Protein AF-A0A8J3VE16-F1 (afdb_monomer_lite)

Foldseek 3Di:
DPDPLVLQVVLCVLPVDGLVVLCPDPQQLSVCSNVLSVQLVVLVVQLVVLVVLLVVLQVVCCPPPNPDDDCVSNVVSVVSNVVSVVSNVVSVVSNVVSSVVCVVVVPDVPFAFFDWDFDDQQDKDWFQFDSDPVCVVVVRHRPGFTWGDHPAATWTDCVPDPDTDGGGCVRRQWDADPVPRTITHGHGPDD

pLDDT: mean 76.5, std 13.59, range [33.34, 94.31]

Organism: NCBI:txid1392758

Structure (mmCIF, N/CA/C/O backbone):
data_AF-A0A8J3VE16-F1
#
_entry.id   AF-A0A8J3VE16-F1
#
loop_
_atom_site.group_PDB
_atom_site.id
_atom_site.type_symbol
_atom_site.label_atom_id
_atom_site.label_alt_id
_atom_site.label_comp_id
_atom_site.label_asym_id
_atom_site.label_entity_id
_atom_site.label_seq_id
_atom_site.pdbx_PDB_ins_code
_atom_site.Cartn_x
_atom_site.Cartn_y
_atom_site.Cartn_z
_atom_site.occupancy
_atom_site.B_iso_or_equiv
_atom_site.auth_seq_id
_atom_site.auth_comp_id
_atom_site.auth_asym_id
_atom_site.auth_atom_id
_atom_site.pdbx_PDB_model_num
ATOM 1 N N . MET A 1 1 ? 23.541 -17.003 -3.165 1.00 33.34 1 MET A N 1
ATOM 2 C CA . MET A 1 1 ? 23.845 -15.579 -2.908 1.00 33.34 1 MET A CA 1
ATOM 3 C C . MET A 1 1 ? 22.583 -14.972 -2.313 1.00 33.34 1 MET A C 1
ATOM 5 O O . MET A 1 1 ? 21.595 -14.883 -3.027 1.00 33.34 1 MET A O 1
ATOM 9 N N . ASN A 1 2 ? 22.544 -14.712 -1.001 1.00 34.81 2 ASN A N 1
ATOM 10 C CA . ASN A 1 2 ? 21.333 -14.204 -0.346 1.00 34.81 2 ASN A CA 1
ATOM 11 C C . ASN A 1 2 ? 21.040 -12.813 -0.903 1.00 34.81 2 ASN A C 1
ATOM 13 O O . ASN A 1 2 ? 21.763 -11.865 -0.595 1.00 34.81 2 ASN A O 1
ATOM 17 N N . ALA A 1 3 ? 20.032 -12.709 -1.769 1.00 49.59 3 ALA A N 1
ATOM 18 C CA . ALA A 1 3 ? 19.537 -11.425 -2.224 1.00 49.59 3 ALA A CA 1
ATOM 19 C C . ALA A 1 3 ? 19.150 -10.635 -0.972 1.00 49.59 3 ALA A C 1
ATOM 21 O O . ALA A 1 3 ? 18.265 -11.043 -0.222 1.00 49.59 3 ALA A O 1
ATOM 22 N N . SER A 1 4 ? 19.885 -9.554 -0.710 1.00 67.50 4 SER A N 1
ATOM 23 C CA . SER A 1 4 ? 19.504 -8.546 0.275 1.00 67.50 4 SER A CA 1
ATOM 24 C C . SER A 1 4 ? 18.016 -8.255 0.087 1.00 67.50 4 SER A C 1
ATOM 26 O O . SER A 1 4 ? 17.588 -8.059 -1.047 1.00 67.50 4 SER A O 1
ATOM 28 N N . ASP A 1 5 ? 17.227 -8.291 1.159 1.00 78.69 5 ASP A N 1
ATOM 29 C CA . ASP A 1 5 ? 15.841 -7.827 1.158 1.00 78.69 5 ASP A CA 1
ATOM 30 C C . ASP A 1 5 ? 15.860 -6.322 1.468 1.00 78.69 5 ASP A C 1
ATOM 32 O O . ASP A 1 5 ? 15.797 -5.935 2.641 1.00 78.69 5 ASP A O 1
ATOM 36 N N . PRO A 1 6 ? 16.009 -5.438 0.458 1.00 83.75 6 PRO A N 1
ATOM 37 C CA . PRO A 1 6 ? 16.171 -4.010 0.698 1.00 83.75 6 PRO A CA 1
ATOM 38 C C . PRO A 1 6 ? 14.929 -3.398 1.349 1.00 83.75 6 PRO A C 1
ATOM 40 O O . PRO A 1 6 ? 15.045 -2.417 2.084 1.00 83.75 6 PRO A O 1
ATOM 43 N N . ILE A 1 7 ? 13.749 -3.973 1.098 1.00 85.38 7 ILE A N 1
ATOM 44 C CA . ILE A 1 7 ? 12.476 -3.476 1.617 1.00 85.38 7 ILE A CA 1
ATOM 45 C C . ILE A 1 7 ? 12.362 -3.811 3.106 1.00 85.38 7 ILE A C 1
ATOM 47 O O . ILE A 1 7 ? 12.147 -2.904 3.913 1.00 85.38 7 ILE A O 1
ATOM 51 N N . GLY A 1 8 ? 12.597 -5.067 3.500 1.00 82.69 8 GLY A N 1
ATOM 52 C CA . GLY A 1 8 ? 12.632 -5.441 4.917 1.00 82.69 8 GLY A CA 1
ATOM 53 C C . GLY A 1 8 ? 13.759 -4.745 5.686 1.00 82.69 8 GLY A C 1
ATOM 54 O O . GLY A 1 8 ? 13.542 -4.274 6.805 1.00 82.69 8 GLY A O 1
ATOM 55 N N . ALA A 1 9 ? 14.941 -4.596 5.076 1.00 84.94 9 ALA A N 1
ATOM 56 C CA . ALA A 1 9 ? 16.068 -3.882 5.678 1.00 84.94 9 ALA A CA 1
ATOM 57 C C . ALA A 1 9 ? 15.746 -2.406 5.944 1.00 84.94 9 ALA A C 1
ATOM 59 O O . ALA A 1 9 ? 16.073 -1.881 7.009 1.00 84.94 9 ALA A O 1
ATOM 60 N N . LEU A 1 10 ? 15.073 -1.737 5.008 1.00 87.19 10 LEU A N 1
ATOM 61 C CA . LEU A 1 10 ? 14.609 -0.372 5.211 1.00 87.19 10 LEU A CA 1
ATOM 62 C C . LEU A 1 10 ? 13.576 -0.281 6.335 1.00 87.19 10 LEU A C 1
ATOM 64 O O . LEU A 1 10 ? 13.715 0.605 7.179 1.00 87.19 10 LEU A O 1
ATOM 68 N N . VAL A 1 11 ? 12.546 -1.135 6.336 1.00 84.56 11 VAL A N 1
ATOM 69 C CA . VAL A 1 11 ? 11.508 -1.091 7.379 1.00 84.56 11 VAL A CA 1
ATOM 70 C C . VAL A 1 11 ? 12.166 -1.247 8.745 1.00 84.56 11 VAL A C 1
ATOM 72 O O . VAL A 1 11 ? 12.018 -0.369 9.591 1.00 84.56 11 VAL A O 1
ATOM 75 N N . ARG A 1 12 ? 13.041 -2.247 8.902 1.00 82.00 12 ARG A N 1
ATOM 76 C CA . ARG A 1 12 ? 13.815 -2.446 10.132 1.00 82.00 12 ARG A CA 1
ATOM 77 C C . ARG A 1 12 ? 14.699 -1.251 10.482 1.00 82.00 12 ARG A C 1
ATOM 79 O O . ARG A 1 12 ? 14.785 -0.886 11.649 1.00 82.00 12 ARG A O 1
ATOM 86 N N . LYS A 1 13 ? 15.340 -0.611 9.499 1.00 85.19 13 LYS A N 1
ATOM 87 C CA . LYS A 1 13 ? 16.145 0.603 9.720 1.00 85.19 13 LYS A CA 1
ATOM 88 C C . LYS A 1 13 ? 15.298 1.775 10.231 1.00 85.19 13 LYS A C 1
ATOM 90 O O . LYS A 1 13 ? 15.806 2.595 10.987 1.00 85.19 13 LYS A O 1
ATOM 95 N N . ARG A 1 14 ? 14.038 1.882 9.802 1.00 83.81 14 ARG A N 1
ATOM 96 C CA . ARG A 1 14 ? 13.139 2.998 10.136 1.00 83.81 14 ARG A CA 1
ATOM 97 C C . ARG A 1 14 ? 12.349 2.775 11.422 1.00 83.81 14 ARG A C 1
ATOM 99 O O . ARG A 1 14 ? 12.112 3.740 12.137 1.00 83.81 14 ARG A O 1
ATOM 106 N N . THR A 1 15 ? 11.957 1.539 11.713 1.00 80.88 15 THR A N 1
ATOM 107 C CA . THR A 1 15 ? 11.077 1.214 12.847 1.00 80.88 15 THR A CA 1
ATOM 108 C C . THR A 1 15 ? 11.786 0.456 13.968 1.00 80.88 15 THR A C 1
ATOM 110 O O . THR A 1 15 ? 11.235 0.328 15.058 1.00 80.88 15 THR A O 1
ATOM 113 N N . GLY A 1 16 ? 12.986 -0.078 13.715 1.00 81.44 16 GLY A N 1
ATOM 114 C CA . GLY A 1 16 ? 13.697 -0.977 14.629 1.00 81.44 16 GLY A CA 1
ATOM 115 C C . GLY A 1 16 ? 13.104 -2.388 14.712 1.00 81.44 16 GLY A C 1
ATOM 116 O O . GLY A 1 16 ? 13.621 -3.210 15.465 1.00 81.44 16 GLY A O 1
ATOM 117 N N . ARG A 1 17 ? 12.041 -2.686 13.952 1.00 77.88 17 ARG A N 1
ATOM 118 C CA . ARG A 1 17 ? 11.260 -3.929 14.038 1.00 77.88 17 ARG A CA 1
ATOM 119 C C . ARG A 1 17 ? 11.245 -4.682 12.708 1.00 77.88 17 ARG A C 1
ATOM 121 O O . ARG A 1 17 ? 11.432 -4.096 11.644 1.00 77.88 17 ARG A O 1
ATOM 128 N N . THR A 1 18 ? 11.046 -5.995 12.760 1.00 77.75 18 THR A N 1
ATOM 129 C CA . THR A 1 18 ? 10.857 -6.820 11.556 1.00 77.75 18 THR A CA 1
ATOM 130 C C . THR A 1 18 ? 9.432 -6.688 11.013 1.00 77.75 18 THR A C 1
ATOM 132 O O . THR A 1 18 ? 8.526 -6.231 11.709 1.00 77.75 18 THR A O 1
ATOM 135 N N . LEU A 1 19 ? 9.212 -7.110 9.765 1.00 73.94 19 LEU A N 1
ATOM 136 C CA . LEU A 1 19 ? 7.864 -7.143 9.188 1.00 73.94 19 LEU A CA 1
ATOM 137 C C . LEU A 1 19 ? 6.955 -8.139 9.916 1.00 73.94 19 LEU A C 1
ATOM 139 O O . LEU A 1 19 ? 5.803 -7.812 10.162 1.00 73.94 19 LEU A O 1
ATOM 143 N N . ASP A 1 20 ? 7.472 -9.282 10.368 1.00 71.69 20 ASP A N 1
ATOM 144 C CA . ASP A 1 20 ? 6.686 -10.233 11.171 1.00 71.69 20 ASP A CA 1
ATOM 145 C C . ASP A 1 20 ? 6.226 -9.613 12.496 1.00 71.69 20 ASP A C 1
ATOM 147 O O . ASP A 1 20 ? 5.095 -9.808 12.931 1.00 71.69 20 ASP A O 1
ATOM 151 N N . GLN A 1 21 ? 7.078 -8.791 13.118 1.00 68.12 21 GLN A N 1
ATOM 152 C CA . GLN A 1 21 ? 6.692 -8.035 14.307 1.00 68.12 21 GLN A CA 1
ATOM 153 C C . GLN A 1 21 ? 5.619 -6.985 14.000 1.00 68.12 21 GLN A C 1
ATOM 155 O O . GLN A 1 21 ? 4.824 -6.683 14.885 1.00 68.12 21 GLN A O 1
ATOM 160 N N . HIS A 1 22 ? 5.597 -6.424 12.789 1.00 71.06 22 HIS A N 1
ATOM 161 C CA . HIS A 1 22 ? 4.565 -5.488 12.341 1.00 71.06 22 HIS A CA 1
ATOM 162 C C . HIS A 1 22 ? 3.257 -6.177 11.932 1.00 71.06 22 HIS A C 1
ATOM 164 O O . HIS A 1 22 ? 2.191 -5.607 12.133 1.00 71.06 22 HIS A O 1
ATOM 170 N N . ALA A 1 23 ? 3.299 -7.422 11.453 1.00 67.19 23 ALA A N 1
ATOM 171 C CA . ALA A 1 23 ? 2.098 -8.207 11.146 1.00 67.19 23 ALA A CA 1
ATOM 172 C C . ALA A 1 23 ? 1.214 -8.451 12.380 1.00 67.19 23 ALA A C 1
ATOM 174 O O . ALA A 1 23 ? 0.011 -8.668 12.261 1.00 67.19 23 ALA A O 1
ATOM 175 N N . LEU A 1 24 ? 1.819 -8.399 13.567 1.00 66.38 24 LEU A N 1
ATOM 176 C CA . LEU A 1 24 ? 1.146 -8.537 14.856 1.00 66.38 24 LEU A CA 1
ATOM 177 C C . LEU A 1 24 ? 0.762 -7.184 15.479 1.00 66.38 24 LEU A C 1
ATOM 179 O O . LEU A 1 24 ? 0.204 -7.155 16.581 1.00 66.38 24 LEU A O 1
ATOM 183 N N . ASP A 1 25 ? 1.085 -6.061 14.827 1.00 65.38 25 ASP A N 1
ATOM 184 C CA . ASP A 1 25 ? 0.740 -4.745 15.350 1.00 65.38 25 ASP A CA 1
ATOM 185 C C . ASP A 1 25 ? -0.761 -4.481 15.260 1.00 65.38 25 ASP A C 1
ATOM 187 O O . ASP A 1 25 ? -1.456 -4.857 14.323 1.00 65.38 25 ASP A O 1
ATOM 191 N N . ARG A 1 26 ? -1.255 -3.756 16.262 1.00 62.19 26 ARG A N 1
ATOM 192 C CA . ARG A 1 26 ? -2.671 -3.373 16.370 1.00 62.19 26 ARG A CA 1
ATOM 193 C C . ARG A 1 26 ? -2.982 -2.084 15.624 1.00 62.19 26 ARG A C 1
ATOM 195 O O . ARG A 1 26 ? -4.139 -1.798 15.340 1.00 62.19 26 ARG A O 1
ATOM 202 N N . HIS A 1 27 ? -1.946 -1.305 15.323 1.00 67.50 27 HIS A N 1
ATOM 203 C CA . HIS A 1 27 ? -2.079 -0.069 14.578 1.00 67.50 27 HIS A CA 1
ATOM 204 C C . HIS A 1 27 ? -2.247 -0.385 13.085 1.00 67.50 27 HIS A C 1
ATOM 206 O O . HIS A 1 27 ? -1.340 -1.004 12.522 1.00 67.50 27 HIS A O 1
ATOM 212 N N . PRO A 1 28 ? -3.318 0.082 12.414 1.00 65.50 28 PRO A N 1
ATOM 213 C CA . PRO A 1 28 ? -3.587 -0.250 11.013 1.00 65.50 28 PRO A CA 1
ATOM 214 C C . PRO A 1 28 ? -2.404 0.033 10.082 1.00 65.50 28 PRO A C 1
ATOM 216 O O . PRO A 1 28 ? -2.049 -0.806 9.265 1.00 65.50 28 PRO A O 1
ATOM 219 N N . ALA A 1 29 ? -1.714 1.167 10.262 1.00 69.19 29 ALA A N 1
ATOM 220 C CA . ALA A 1 29 ? -0.546 1.491 9.439 1.00 69.19 29 ALA A CA 1
ATOM 221 C C . ALA A 1 29 ? 0.621 0.499 9.608 1.00 69.19 29 ALA A C 1
ATOM 223 O O . ALA A 1 29 ? 1.359 0.248 8.662 1.00 69.19 29 ALA A O 1
ATOM 224 N N . ALA A 1 30 ? 0.798 -0.070 10.805 1.00 73.62 30 ALA A N 1
ATOM 225 C CA . ALA A 1 30 ? 1.841 -1.061 11.048 1.00 73.62 30 ALA A CA 1
ATOM 226 C C . ALA A 1 30 ? 1.413 -2.442 10.554 1.00 73.62 30 ALA A C 1
ATOM 228 O O . ALA A 1 30 ? 2.205 -3.115 9.904 1.00 73.62 30 ALA A O 1
ATOM 229 N N . ALA A 1 31 ? 0.156 -2.822 10.789 1.00 70.44 31 ALA A N 1
ATOM 230 C CA . ALA A 1 31 ? -0.411 -4.077 10.306 1.00 70.44 31 ALA A CA 1
ATOM 231 C C . ALA A 1 31 ? -0.414 -4.175 8.768 1.00 70.44 31 ALA A C 1
ATOM 233 O O . ALA A 1 31 ? -0.297 -5.268 8.221 1.00 70.44 31 ALA A O 1
ATOM 234 N N . GLU A 1 32 ? -0.494 -3.040 8.064 1.00 77.06 32 GLU A N 1
ATOM 235 C CA . GLU A 1 32 ? -0.427 -2.975 6.598 1.00 77.06 32 GLU A CA 1
ATOM 236 C C . GLU A 1 32 ? 1.004 -3.057 6.034 1.00 77.06 32 GLU A C 1
ATOM 238 O O . GLU A 1 32 ? 1.182 -3.436 4.872 1.00 77.06 32 GLU A O 1
ATOM 243 N N . LEU A 1 33 ? 2.045 -2.755 6.827 1.00 82.88 33 LEU A N 1
ATOM 244 C CA . LEU A 1 33 ? 3.435 -2.756 6.347 1.00 82.88 33 LEU A CA 1
ATOM 245 C C . LEU A 1 33 ? 3.866 -4.081 5.696 1.00 82.88 33 LEU A C 1
ATOM 247 O O . LEU A 1 33 ? 4.477 -4.013 4.631 1.00 82.88 33 LEU A O 1
ATOM 251 N N . PRO A 1 34 ? 3.584 -5.274 6.262 1.00 81.38 34 PRO A N 1
ATOM 252 C CA . PRO A 1 34 ? 3.956 -6.550 5.648 1.00 81.38 34 PRO A CA 1
ATOM 253 C C . PRO A 1 34 ? 3.345 -6.743 4.267 1.00 81.38 34 PRO A C 1
ATOM 255 O O . PRO A 1 34 ? 4.048 -7.133 3.336 1.00 81.38 34 PRO A O 1
ATOM 258 N N . ARG A 1 35 ? 2.059 -6.413 4.113 1.00 82.69 35 ARG A N 1
ATOM 259 C CA . ARG A 1 35 ? 1.350 -6.564 2.841 1.00 82.69 35 ARG A CA 1
ATOM 260 C C . ARG A 1 35 ? 1.928 -5.639 1.773 1.00 82.69 35 ARG A C 1
ATOM 262 O O . ARG A 1 35 ? 2.206 -6.086 0.663 1.00 82.69 35 ARG A O 1
ATOM 269 N N . ILE A 1 36 ? 2.145 -4.366 2.108 1.00 85.81 36 ILE A N 1
ATOM 270 C CA . ILE A 1 36 ? 2.718 -3.399 1.161 1.00 85.81 36 ILE A CA 1
ATOM 271 C C . ILE A 1 36 ? 4.188 -3.718 0.863 1.00 85.81 36 ILE A C 1
ATOM 273 O O . ILE A 1 36 ? 4.624 -3.593 -0.281 1.00 85.81 36 ILE A O 1
ATOM 277 N N . ALA A 1 37 ? 4.951 -4.181 1.854 1.00 85.94 37 ALA A N 1
ATOM 278 C CA . ALA A 1 37 ? 6.323 -4.627 1.646 1.00 85.94 37 ALA A CA 1
ATOM 279 C C . ALA A 1 37 ? 6.388 -5.808 0.669 1.00 85.94 37 ALA A C 1
ATOM 281 O O . ALA A 1 37 ? 7.232 -5.808 -0.226 1.00 85.94 37 ALA A O 1
ATOM 282 N N . GLU A 1 38 ? 5.485 -6.781 0.799 1.00 84.75 38 GLU A N 1
ATOM 283 C CA . GLU A 1 38 ? 5.426 -7.930 -0.106 1.00 84.75 38 GLU A CA 1
ATOM 284 C C . GLU A 1 38 ? 4.992 -7.541 -1.523 1.00 84.75 38 GLU A C 1
ATOM 286 O O . GLU A 1 38 ? 5.579 -8.006 -2.503 1.00 84.75 38 GLU A O 1
ATOM 291 N N . LEU A 1 39 ? 4.036 -6.616 -1.644 1.00 84.94 39 LEU A N 1
ATOM 292 C CA . LEU A 1 39 ? 3.658 -6.036 -2.931 1.00 84.94 39 LEU A CA 1
ATOM 293 C C . LEU A 1 39 ? 4.867 -5.374 -3.612 1.00 84.94 39 LEU A C 1
ATOM 295 O O . LEU A 1 39 ? 5.181 -5.687 -4.759 1.00 84.94 39 LEU A O 1
ATOM 299 N N . ALA A 1 40 ? 5.601 -4.527 -2.887 1.00 88.62 40 ALA A N 1
ATOM 300 C CA . ALA A 1 40 ? 6.794 -3.864 -3.409 1.00 88.62 40 ALA A CA 1
ATOM 301 C C . ALA A 1 40 ? 7.903 -4.863 -3.796 1.00 88.62 40 ALA A C 1
ATOM 303 O O . ALA A 1 40 ? 8.606 -4.646 -4.785 1.00 88.62 40 ALA A O 1
ATOM 304 N N . ARG A 1 41 ? 8.065 -5.973 -3.057 1.00 88.88 41 ARG A N 1
ATOM 305 C CA . ARG A 1 41 ? 9.012 -7.048 -3.411 1.00 88.88 41 ARG A CA 1
ATOM 306 C C . ARG A 1 41 ? 8.615 -7.754 -4.696 1.00 88.88 41 ARG A C 1
ATOM 308 O O . ARG A 1 41 ? 9.482 -8.006 -5.531 1.00 88.88 41 ARG A O 1
ATOM 315 N N . THR A 1 42 ? 7.332 -8.072 -4.831 1.00 89.12 42 THR A N 1
ATOM 316 C CA . THR A 1 42 ? 6.783 -8.739 -6.012 1.00 89.12 42 THR A CA 1
ATOM 317 C C . THR A 1 42 ? 6.999 -7.866 -7.241 1.00 89.12 42 THR A C 1
ATOM 319 O O . THR A 1 42 ? 7.669 -8.295 -8.173 1.00 89.12 42 THR A O 1
ATOM 322 N N . ILE A 1 43 ? 6.583 -6.598 -7.192 1.00 90.81 43 ILE A N 1
ATOM 323 C CA . ILE A 1 43 ? 6.750 -5.670 -8.319 1.00 90.81 43 ILE A CA 1
ATOM 324 C C . ILE A 1 43 ? 8.232 -5.448 -8.644 1.00 90.81 43 ILE A C 1
ATOM 326 O O . ILE A 1 43 ? 8.617 -5.446 -9.808 1.00 90.81 43 ILE A O 1
ATOM 330 N N . ARG A 1 44 ? 9.100 -5.314 -7.629 1.00 91.69 44 ARG A N 1
ATOM 331 C CA . ARG A 1 44 ? 10.550 -5.203 -7.853 1.00 91.69 44 ARG A CA 1
ATOM 332 C C . ARG A 1 44 ? 11.104 -6.423 -8.588 1.00 91.69 44 ARG A C 1
ATOM 334 O O . ARG A 1 44 ? 11.999 -6.267 -9.413 1.00 91.69 44 ARG A O 1
ATOM 341 N N . ARG A 1 45 ? 10.629 -7.627 -8.261 1.00 92.00 45 ARG A N 1
ATOM 342 C CA . ARG A 1 45 ? 11.049 -8.859 -8.938 1.00 92.00 45 ARG A CA 1
ATOM 343 C C . ARG A 1 45 ? 10.629 -8.833 -10.403 1.00 92.00 45 ARG A C 1
ATOM 345 O O . ARG A 1 45 ? 11.490 -9.042 -11.247 1.00 92.00 45 ARG A O 1
ATOM 352 N N . GLU A 1 46 ? 9.369 -8.511 -10.680 1.00 92.50 46 GLU A N 1
ATOM 353 C CA . GLU A 1 46 ? 8.850 -8.397 -12.050 1.00 92.50 46 GLU A CA 1
ATOM 354 C C . GLU A 1 46 ? 9.598 -7.327 -12.858 1.00 92.50 46 GLU A C 1
ATOM 356 O O . GLU A 1 46 ? 10.022 -7.580 -13.981 1.00 92.50 46 GLU A O 1
ATOM 361 N N . LEU A 1 47 ? 9.893 -6.171 -12.253 1.00 93.44 47 LEU A N 1
ATOM 362 C CA . LEU A 1 47 ? 10.712 -5.131 -12.878 1.00 93.44 47 LEU A CA 1
ATOM 363 C C . LEU A 1 47 ? 12.114 -5.641 -13.239 1.00 93.44 47 LEU A C 1
ATOM 365 O O . LEU A 1 47 ? 12.597 -5.396 -14.340 1.00 93.44 47 LEU A O 1
ATOM 369 N N . MET A 1 48 ? 12.779 -6.354 -12.324 1.00 93.81 48 MET A N 1
ATOM 370 C CA . MET A 1 48 ? 14.110 -6.907 -12.592 1.00 93.81 48 MET A CA 1
ATOM 371 C C . MET A 1 48 ? 14.082 -7.991 -13.675 1.00 93.81 48 MET A C 1
ATOM 373 O O . MET A 1 48 ? 15.044 -8.093 -14.432 1.00 93.81 48 MET A O 1
ATOM 377 N N . LEU A 1 49 ? 13.004 -8.779 -13.759 1.00 93.06 49 LEU A N 1
ATOM 378 C CA . LEU A 1 49 ? 12.803 -9.744 -14.841 1.00 93.06 49 LEU A CA 1
ATOM 379 C C . LEU A 1 49 ? 12.617 -9.028 -16.182 1.00 93.06 49 LEU A C 1
ATOM 381 O O . LEU A 1 49 ? 13.354 -9.330 -17.113 1.00 93.06 49 LEU A O 1
ATOM 385 N N . ALA A 1 50 ? 11.753 -8.012 -16.249 1.00 92.25 50 ALA A N 1
ATOM 386 C CA . ALA A 1 50 ? 11.541 -7.223 -17.463 1.00 92.25 50 ALA A CA 1
ATOM 387 C C . ALA A 1 50 ? 12.827 -6.515 -17.937 1.00 92.25 50 ALA A C 1
ATOM 389 O O . ALA A 1 50 ? 13.152 -6.540 -19.121 1.00 92.25 50 ALA A O 1
ATOM 390 N N . ILE A 1 51 ? 13.615 -5.946 -17.014 1.00 93.75 51 ILE A N 1
ATOM 391 C CA . ILE A 1 51 ? 14.933 -5.363 -17.329 1.00 93.75 51 ILE A CA 1
ATOM 392 C C . ILE A 1 51 ? 15.897 -6.434 -17.854 1.00 93.75 51 ILE A C 1
ATOM 394 O O . ILE A 1 51 ? 16.659 -6.180 -18.784 1.00 93.75 51 ILE A O 1
ATOM 398 N N . ASN A 1 52 ? 15.890 -7.628 -17.261 1.00 93.12 52 ASN A N 1
ATOM 399 C CA . ASN A 1 52 ? 16.753 -8.719 -17.694 1.00 93.12 52 ASN A CA 1
ATOM 400 C C . ASN A 1 52 ? 16.347 -9.262 -19.075 1.00 93.12 52 ASN A C 1
ATOM 402 O O . ASN A 1 52 ? 17.219 -9.569 -19.883 1.00 93.12 52 ASN A O 1
ATOM 406 N N . ASP A 1 53 ? 15.052 -9.340 -19.368 1.00 90.38 53 ASP A N 1
ATOM 407 C CA . ASP A 1 53 ? 14.554 -9.724 -20.689 1.00 90.38 53 ASP A CA 1
ATOM 408 C C . ASP A 1 53 ? 14.886 -8.656 -21.735 1.00 90.38 53 ASP A C 1
ATOM 410 O O . ASP A 1 53 ? 15.333 -8.991 -22.830 1.00 90.38 53 ASP A O 1
ATOM 414 N N . MET A 1 54 ? 14.810 -7.373 -21.368 1.00 89.38 54 MET A N 1
ATOM 415 C CA . MET A 1 54 ? 15.292 -6.278 -22.210 1.00 89.38 54 MET A CA 1
ATOM 416 C C . MET A 1 54 ? 16.789 -6.423 -22.506 1.00 89.38 54 MET A C 1
ATOM 418 O O . MET A 1 54 ? 17.202 -6.358 -23.660 1.00 89.38 54 MET A O 1
ATOM 422 N N . ALA A 1 55 ? 17.607 -6.664 -21.478 1.00 88.94 55 ALA A N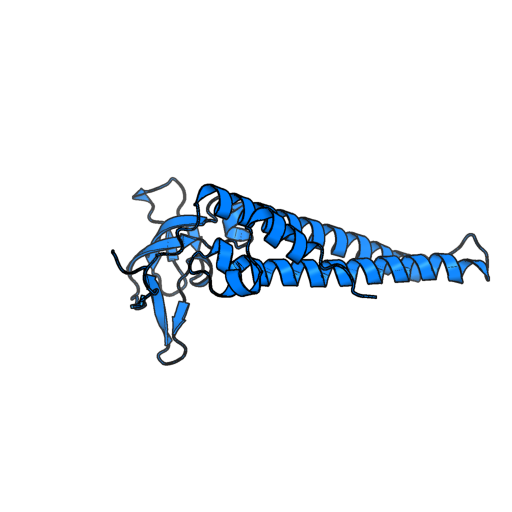 1
ATOM 423 C CA . ALA A 1 55 ? 19.047 -6.855 -21.637 1.00 88.94 55 ALA A CA 1
ATOM 424 C C . ALA A 1 55 ? 19.382 -8.059 -22.532 1.00 88.94 55 ALA A C 1
ATOM 426 O O . ALA A 1 55 ? 20.307 -7.973 -23.337 1.00 88.94 55 ALA A O 1
ATOM 427 N N . ARG A 1 56 ? 18.615 -9.154 -22.432 1.00 87.50 56 ARG A N 1
ATOM 428 C CA . ARG A 1 56 ? 18.738 -10.308 -23.336 1.00 87.50 56 ARG A CA 1
ATOM 429 C C . ARG A 1 56 ? 18.389 -9.947 -24.771 1.00 87.50 56 ARG A C 1
ATOM 431 O O . ARG A 1 56 ? 19.178 -10.256 -25.648 1.00 87.50 56 ARG A O 1
ATOM 438 N N . LEU A 1 57 ? 17.287 -9.235 -25.015 1.00 86.25 57 LEU A N 1
ATOM 439 C CA . LEU A 1 57 ? 16.934 -8.786 -26.368 1.00 86.25 57 LEU A CA 1
ATOM 440 C C . LEU A 1 57 ? 18.045 -7.937 -27.003 1.00 86.25 57 LEU A C 1
ATOM 442 O O . LEU A 1 57 ? 18.347 -8.108 -28.182 1.00 86.25 57 LEU A O 1
ATOM 446 N N . PHE A 1 58 ? 18.686 -7.064 -26.221 1.00 82.62 58 PHE A N 1
ATOM 447 C CA . PHE A 1 58 ? 19.832 -6.277 -26.686 1.00 82.62 58 PHE A CA 1
ATOM 448 C C . PHE A 1 58 ? 21.102 -7.104 -26.914 1.00 82.62 58 PHE A C 1
ATOM 450 O O . PHE A 1 58 ? 21.896 -6.750 -27.782 1.00 82.62 58 PHE A O 1
ATOM 457 N N . ALA A 1 59 ? 21.307 -8.184 -26.159 1.00 81.75 59 ALA A N 1
ATOM 458 C CA . ALA A 1 59 ? 22.444 -9.082 -26.342 1.00 81.75 59 ALA A CA 1
ATOM 459 C C . ALA A 1 59 ? 22.249 -10.027 -27.543 1.00 81.75 59 ALA A C 1
ATOM 461 O O . ALA A 1 59 ? 23.155 -10.173 -28.359 1.00 81.75 59 ALA A O 1
ATOM 462 N N . ASP A 1 60 ? 21.060 -10.619 -27.675 1.00 74.44 60 ASP A N 1
ATOM 463 C CA . ASP A 1 60 ? 20.722 -11.621 -28.692 1.00 74.44 60 ASP A CA 1
ATOM 464 C C . ASP A 1 60 ? 20.449 -10.983 -30.068 1.00 74.44 60 ASP A C 1
ATOM 466 O O . ASP A 1 60 ? 20.720 -11.586 -31.106 1.00 74.44 60 ASP A O 1
ATOM 470 N N . GLY A 1 61 ? 19.977 -9.730 -30.103 1.00 60.41 61 GLY A N 1
ATOM 471 C CA . GLY A 1 61 ? 19.829 -8.943 -31.334 1.00 60.41 61 GLY A CA 1
ATOM 472 C C . GLY A 1 61 ? 21.156 -8.560 -32.009 1.00 60.41 61 GLY A C 1
ATOM 473 O O . GLY A 1 61 ? 21.139 -7.945 -33.071 1.00 60.41 61 GLY A O 1
ATOM 474 N N . GLY A 1 62 ? 22.303 -8.906 -31.413 1.00 52.38 62 GLY A N 1
ATOM 475 C CA . GLY A 1 62 ? 23.634 -8.619 -31.953 1.00 52.38 62 GLY A CA 1
ATOM 476 C C . GLY A 1 62 ? 24.082 -9.526 -33.107 1.00 52.38 62 GLY A C 1
ATOM 477 O O . GLY A 1 62 ? 24.930 -9.104 -33.891 1.00 52.38 62 GLY A O 1
ATOM 478 N N . ASP A 1 63 ? 23.511 -10.729 -33.250 1.00 56.47 63 ASP A N 1
ATOM 479 C CA . ASP A 1 63 ? 23.971 -11.724 -34.241 1.00 56.47 63 ASP A CA 1
ATOM 480 C C . ASP A 1 63 ? 23.252 -11.637 -35.604 1.00 56.47 63 ASP A C 1
ATOM 482 O O . ASP A 1 63 ? 23.750 -12.153 -36.607 1.00 56.47 63 ASP A O 1
ATOM 486 N N . ALA A 1 64 ? 22.108 -10.949 -35.683 1.00 54.38 64 ALA A N 1
ATOM 487 C CA . ALA A 1 64 ? 21.355 -10.735 -36.919 1.00 54.38 64 ALA A CA 1
ATOM 488 C C . ALA A 1 64 ? 20.981 -9.252 -37.051 1.00 54.38 64 ALA A C 1
ATOM 490 O O . ALA A 1 64 ? 19.940 -8.823 -36.575 1.00 54.38 64 ALA A O 1
ATOM 491 N N . ASP A 1 65 ? 21.859 -8.489 -37.704 1.00 59.47 65 ASP A N 1
ATOM 492 C CA . ASP A 1 65 ? 21.781 -7.032 -37.875 1.00 59.47 65 ASP A CA 1
ATOM 493 C C . ASP A 1 65 ? 21.722 -6.256 -36.532 1.00 59.47 65 ASP A C 1
ATOM 495 O O . ASP A 1 65 ? 20.638 -5.998 -36.000 1.00 59.47 65 ASP A O 1
ATOM 499 N N . PRO A 1 66 ? 22.879 -5.822 -35.984 1.00 54.62 66 PRO A N 1
ATOM 500 C CA . PRO A 1 66 ? 23.004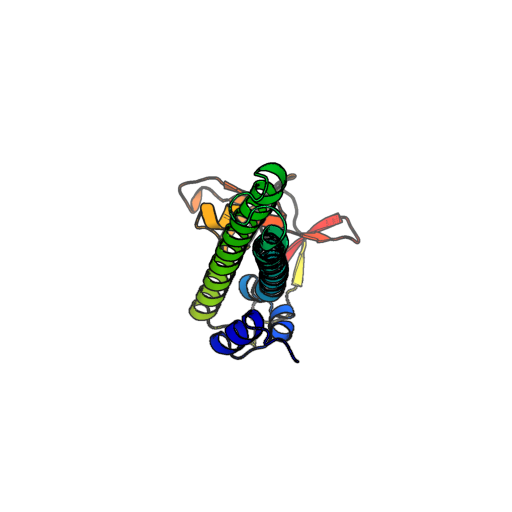 -5.185 -34.661 1.00 54.62 66 PRO A CA 1
ATOM 501 C C . PRO A 1 66 ? 22.257 -3.843 -34.512 1.00 54.62 66 PRO A C 1
ATOM 503 O O . PRO A 1 66 ? 22.376 -3.163 -33.491 1.00 54.62 66 PRO A O 1
ATOM 506 N N . HIS A 1 67 ? 21.494 -3.436 -35.526 1.00 58.19 67 HIS A N 1
ATOM 507 C CA . HIS A 1 67 ? 20.720 -2.204 -35.568 1.00 58.19 67 HIS A CA 1
ATOM 508 C C . HIS A 1 67 ? 19.202 -2.410 -35.568 1.00 58.19 67 HIS A C 1
ATOM 510 O O . HIS A 1 67 ? 18.480 -1.411 -35.629 1.00 58.19 67 HIS A O 1
ATOM 516 N N . ARG A 1 68 ? 18.682 -3.648 -35.495 1.00 68.31 68 ARG A N 1
ATOM 517 C CA . ARG A 1 68 ? 17.230 -3.841 -35.623 1.00 68.31 68 ARG A CA 1
ATOM 518 C C . ARG A 1 68 ? 16.645 -4.969 -34.775 1.00 68.31 68 ARG A C 1
ATOM 520 O O . ARG A 1 68 ? 16.240 -6.009 -35.284 1.00 68.31 68 ARG A O 1
ATOM 527 N N . ILE A 1 69 ? 16.466 -4.699 -33.483 1.00 73.25 69 ILE A N 1
ATOM 528 C CA . ILE A 1 69 ? 15.490 -5.442 -32.673 1.00 73.25 69 ILE A CA 1
ATOM 529 C C . ILE A 1 69 ? 14.091 -5.103 -33.218 1.00 73.25 69 ILE A C 1
ATOM 531 O O . ILE A 1 69 ? 13.762 -3.918 -33.310 1.00 73.25 69 ILE A O 1
ATOM 535 N N . PRO A 1 70 ? 13.262 -6.089 -33.606 1.00 81.00 70 PRO A N 1
ATOM 536 C CA . PRO A 1 70 ? 11.899 -5.827 -34.055 1.00 81.00 70 PRO A CA 1
ATOM 537 C C . PRO A 1 70 ? 11.084 -5.105 -32.974 1.00 81.00 70 PRO A C 1
ATOM 539 O O . PRO A 1 70 ? 11.046 -5.560 -31.831 1.00 81.00 70 PRO A O 1
ATOM 542 N N . GLU A 1 71 ? 10.375 -4.036 -33.344 1.00 80.50 71 GLU A N 1
ATOM 543 C CA . GLU A 1 71 ? 9.476 -3.285 -32.444 1.00 80.50 71 GLU A CA 1
ATOM 544 C C . GLU A 1 71 ? 8.469 -4.216 -31.750 1.00 80.50 71 GLU A C 1
ATOM 546 O O . GLU A 1 71 ? 8.259 -4.133 -30.547 1.00 80.50 71 GLU A O 1
ATOM 551 N N . THR A 1 72 ? 7.970 -5.233 -32.461 1.00 83.69 72 THR A N 1
ATOM 552 C CA . THR A 1 72 ? 7.055 -6.251 -31.915 1.00 83.69 72 THR A CA 1
ATOM 553 C C . THR A 1 72 ? 7.623 -7.061 -30.745 1.00 83.69 72 THR A C 1
ATOM 555 O O . THR A 1 72 ? 6.856 -7.665 -30.001 1.00 83.69 72 THR A O 1
ATOM 558 N N . LEU A 1 73 ? 8.951 -7.139 -30.613 1.00 84.38 73 LEU A N 1
ATOM 559 C CA . LEU A 1 73 ? 9.632 -7.796 -29.492 1.00 84.38 73 LEU A CA 1
ATOM 560 C C . LEU A 1 73 ? 10.069 -6.789 -28.425 1.00 84.38 73 LEU A C 1
ATOM 562 O O . LEU A 1 73 ? 10.082 -7.125 -27.243 1.00 84.38 73 LEU A O 1
ATOM 566 N N . LEU A 1 74 ? 10.422 -5.569 -28.834 1.00 85.50 74 LEU A N 1
ATOM 567 C CA . LEU A 1 74 ? 10.941 -4.536 -27.946 1.00 85.50 74 LEU A CA 1
ATOM 568 C C . LEU A 1 74 ? 9.831 -3.817 -27.164 1.00 85.50 74 LEU A C 1
ATOM 570 O O . LEU A 1 74 ? 9.961 -3.650 -25.950 1.00 85.50 74 LEU A O 1
ATOM 574 N N . ASP A 1 75 ? 8.734 -3.445 -27.827 1.00 88.94 75 ASP A N 1
ATOM 575 C CA . ASP A 1 75 ? 7.647 -2.655 -27.236 1.00 88.94 75 ASP A CA 1
ATOM 576 C C . ASP A 1 75 ? 7.015 -3.333 -26.008 1.00 88.94 75 ASP A C 1
ATOM 578 O O . ASP A 1 75 ? 6.931 -2.684 -24.965 1.00 88.94 75 ASP A O 1
ATOM 582 N N . PRO A 1 76 ? 6.672 -4.642 -26.022 1.00 90.88 76 PRO A N 1
ATOM 583 C CA . PRO A 1 76 ? 6.073 -5.288 -24.850 1.00 90.88 76 PRO A CA 1
ATOM 584 C C . PRO A 1 76 ? 6.992 -5.287 -23.622 1.00 90.88 76 PRO A C 1
ATOM 586 O O . PRO A 1 76 ? 6.530 -5.237 -22.476 1.00 90.88 76 PRO A O 1
ATOM 589 N N . VAL A 1 77 ? 8.307 -5.352 -23.848 1.00 91.62 77 VAL A N 1
ATOM 590 C CA . VAL A 1 77 ? 9.299 -5.337 -22.772 1.00 91.62 77 VAL A CA 1
ATOM 591 C C . VAL A 1 77 ? 9.487 -3.920 -22.235 1.00 91.62 77 VAL A C 1
ATOM 593 O O . VAL A 1 77 ? 9.540 -3.742 -21.017 1.00 91.62 77 VAL A O 1
ATOM 596 N N . ILE A 1 78 ? 9.517 -2.906 -23.108 1.00 91.25 78 ILE A N 1
ATOM 597 C CA . ILE A 1 78 ? 9.499 -1.495 -22.695 1.00 91.25 78 ILE A CA 1
ATOM 598 C C . ILE A 1 78 ? 8.246 -1.203 -21.864 1.00 91.25 78 ILE A C 1
ATOM 600 O O . ILE A 1 78 ? 8.370 -0.676 -20.757 1.00 91.25 78 ILE A O 1
ATOM 604 N N . ASP A 1 79 ? 7.067 -1.602 -22.341 1.00 93.06 79 ASP A N 1
ATOM 605 C CA . ASP A 1 79 ? 5.796 -1.397 -21.642 1.00 93.06 79 ASP A CA 1
ATOM 606 C C . ASP A 1 79 ? 5.802 -2.052 -20.259 1.00 93.06 79 ASP A C 1
ATOM 608 O O . ASP A 1 79 ? 5.393 -1.438 -19.271 1.00 93.06 79 ASP A O 1
ATOM 612 N N . SER A 1 80 ? 6.343 -3.270 -20.158 1.00 93.12 80 SER A N 1
ATOM 613 C CA . SER A 1 80 ? 6.500 -3.975 -18.882 1.00 93.12 80 SER A CA 1
ATOM 614 C C . SER A 1 80 ? 7.434 -3.226 -17.926 1.00 93.12 80 SER A C 1
ATOM 616 O O . SER A 1 80 ? 7.103 -3.046 -16.753 1.00 93.12 80 SER A O 1
ATOM 618 N N . VAL A 1 81 ? 8.580 -2.730 -18.411 1.00 93.25 81 VAL A N 1
ATOM 619 C CA . VAL A 1 81 ? 9.513 -1.932 -17.597 1.00 93.25 81 VAL A CA 1
ATOM 620 C C . VAL A 1 81 ? 8.853 -0.640 -17.115 1.00 93.25 81 VAL A C 1
ATOM 622 O O . VAL A 1 81 ? 8.960 -0.312 -15.930 1.00 93.25 81 VAL A O 1
ATOM 625 N N . VAL A 1 82 ? 8.149 0.080 -17.992 1.00 94.31 82 VAL A N 1
ATOM 626 C CA . VAL A 1 82 ? 7.435 1.319 -17.644 1.00 94.31 82 VAL A CA 1
ATOM 627 C C . VAL A 1 82 ? 6.356 1.041 -16.595 1.00 94.31 82 VAL A C 1
ATOM 629 O O . VAL A 1 82 ? 6.322 1.706 -15.555 1.00 94.31 82 VAL A O 1
ATOM 632 N N . LEU A 1 83 ? 5.526 0.019 -16.819 1.00 93.75 83 LEU A N 1
ATOM 633 C CA . LEU A 1 83 ? 4.447 -0.371 -15.915 1.00 93.75 83 LEU A CA 1
ATOM 634 C C . LEU A 1 83 ? 4.974 -0.756 -14.529 1.00 93.75 83 LEU A C 1
ATOM 636 O O . LEU A 1 83 ? 4.530 -0.200 -13.521 1.00 93.75 83 LEU A O 1
ATOM 640 N N . PHE A 1 84 ? 5.933 -1.683 -14.459 1.00 93.44 84 PHE A N 1
ATOM 641 C CA . PHE A 1 84 ? 6.459 -2.145 -13.176 1.00 93.44 84 PHE A CA 1
ATOM 642 C C . PHE A 1 84 ? 7.274 -1.064 -12.462 1.00 93.44 84 PHE A C 1
ATOM 644 O O . PHE A 1 84 ? 7.282 -1.026 -11.232 1.00 93.44 84 PHE A O 1
ATOM 651 N N . THR A 1 85 ? 7.900 -0.138 -13.195 1.00 93.12 85 THR A N 1
ATOM 652 C CA . THR A 1 85 ? 8.540 1.040 -12.591 1.00 93.12 85 THR A CA 1
ATOM 653 C C . THR A 1 85 ? 7.506 1.927 -11.904 1.00 93.12 85 THR A C 1
ATOM 655 O O . THR A 1 85 ? 7.689 2.265 -10.734 1.00 93.12 85 THR A O 1
ATOM 658 N N . ALA A 1 86 ? 6.406 2.262 -12.586 1.00 88.94 86 ALA A N 1
ATOM 659 C CA . ALA A 1 86 ? 5.334 3.073 -12.007 1.00 88.94 86 ALA A CA 1
ATOM 660 C C . ALA A 1 86 ? 4.731 2.400 -10.762 1.00 88.94 86 ALA A C 1
ATOM 662 O O . ALA A 1 86 ? 4.704 2.992 -9.684 1.00 88.94 86 ALA A O 1
ATOM 663 N N . GLN A 1 87 ? 4.370 1.118 -10.867 1.00 89.06 87 GLN A N 1
ATOM 664 C CA . GLN A 1 87 ? 3.823 0.353 -9.743 1.00 89.06 87 GLN A CA 1
ATOM 665 C C . GLN A 1 87 ? 4.811 0.243 -8.570 1.00 89.06 87 GLN A C 1
ATOM 667 O O . GLN A 1 87 ? 4.413 0.296 -7.401 1.00 89.06 87 GLN A O 1
ATOM 672 N N . TYR A 1 88 ? 6.112 0.108 -8.853 1.00 89.19 88 TYR A N 1
ATOM 673 C CA . TYR A 1 88 ? 7.126 0.066 -7.807 1.00 89.19 88 TYR A CA 1
ATOM 674 C C . TYR A 1 88 ? 7.211 1.411 -7.083 1.00 89.19 88 TYR A C 1
ATOM 676 O O . TYR A 1 88 ? 7.228 1.427 -5.852 1.00 89.19 88 TYR A O 1
ATOM 684 N N . LEU A 1 89 ? 7.203 2.529 -7.816 1.00 87.94 89 LEU A N 1
ATOM 685 C CA . LEU A 1 89 ? 7.196 3.874 -7.235 1.00 87.94 89 LEU A CA 1
ATOM 686 C C . LEU A 1 89 ? 5.939 4.134 -6.390 1.00 87.94 89 LEU A C 1
ATOM 688 O O . LEU A 1 89 ? 6.063 4.665 -5.286 1.00 87.94 89 LEU A O 1
ATOM 692 N N . ASP A 1 90 ? 4.765 3.679 -6.828 1.00 84.25 90 ASP A N 1
ATOM 693 C CA . ASP A 1 90 ? 3.521 3.799 -6.057 1.00 84.25 90 ASP A CA 1
ATOM 694 C C . ASP A 1 90 ? 3.573 2.982 -4.759 1.00 84.25 90 ASP A C 1
ATOM 696 O O . ASP A 1 90 ? 3.312 3.495 -3.666 1.00 84.25 90 ASP A O 1
ATOM 700 N N . SER A 1 91 ? 3.986 1.712 -4.850 1.00 84.25 91 SER A N 1
ATOM 701 C CA . SER A 1 91 ? 4.152 0.851 -3.670 1.00 84.25 91 SER A CA 1
ATOM 702 C C . SER A 1 91 ? 5.191 1.416 -2.692 1.00 84.25 91 SER A C 1
ATOM 704 O O . SER A 1 91 ? 5.055 1.304 -1.470 1.00 84.25 91 SER A O 1
ATOM 706 N N . ARG A 1 92 ? 6.217 2.086 -3.229 1.00 88.31 92 ARG A N 1
ATOM 707 C CA . ARG A 1 92 ? 7.271 2.742 -2.467 1.00 88.31 92 ARG A CA 1
ATOM 708 C C . ARG A 1 92 ? 6.760 3.976 -1.733 1.00 88.31 92 ARG A C 1
ATOM 710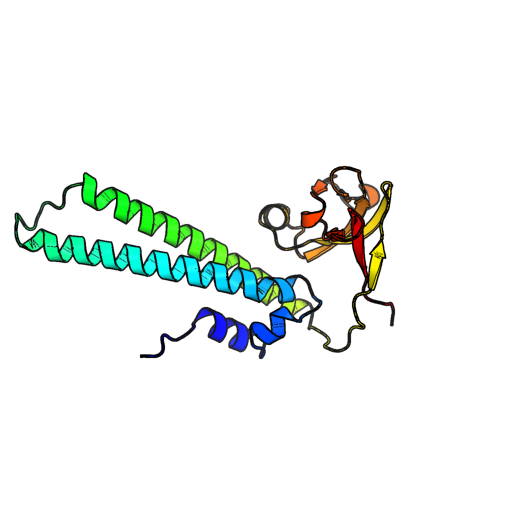 O O . ARG A 1 92 ? 7.030 4.110 -0.540 1.00 88.31 92 ARG A O 1
ATOM 717 N N . ALA A 1 93 ? 6.012 4.834 -2.419 1.00 83.19 93 ALA A N 1
ATOM 718 C CA . ALA A 1 93 ? 5.378 5.997 -1.815 1.00 83.19 93 ALA A CA 1
ATOM 719 C C . ALA A 1 93 ? 4.434 5.575 -0.679 1.00 83.19 93 ALA A C 1
ATOM 721 O O . ALA A 1 93 ? 4.458 6.166 0.401 1.00 83.19 93 ALA A O 1
ATOM 722 N N . LEU A 1 94 ? 3.678 4.491 -0.880 1.00 82.88 94 LEU A N 1
ATOM 723 C CA . LEU A 1 94 ? 2.807 3.930 0.147 1.00 82.88 94 LEU A CA 1
ATOM 724 C C . LEU A 1 94 ? 3.585 3.436 1.377 1.00 82.88 94 LEU A C 1
ATOM 726 O O . LEU A 1 94 ? 3.206 3.756 2.504 1.00 82.88 94 LEU A O 1
ATOM 730 N N . LEU A 1 95 ? 4.703 2.721 1.188 1.00 87.12 95 LEU A N 1
ATOM 731 C CA . LEU A 1 95 ? 5.595 2.339 2.294 1.00 87.12 95 LEU A CA 1
ATOM 732 C C . LEU A 1 95 ? 6.091 3.557 3.073 1.00 87.12 95 LEU A C 1
ATOM 734 O O . LEU A 1 95 ? 6.086 3.544 4.303 1.00 87.12 95 LEU A O 1
ATOM 738 N N . ASP A 1 96 ? 6.527 4.602 2.373 1.00 85.19 96 ASP A N 1
ATOM 739 C CA . ASP A 1 96 ? 7.054 5.802 3.018 1.00 85.19 96 ASP A CA 1
ATOM 740 C C . ASP A 1 96 ? 5.954 6.545 3.806 1.00 85.19 96 ASP A C 1
ATOM 742 O O . ASP A 1 96 ? 6.211 6.982 4.930 1.00 85.19 96 ASP A O 1
ATOM 746 N N . ILE A 1 97 ? 4.713 6.595 3.300 1.00 79.38 97 ILE A N 1
ATOM 747 C CA . ILE A 1 97 ? 3.548 7.129 4.033 1.00 79.38 97 ILE A CA 1
ATOM 748 C C . ILE A 1 97 ? 3.318 6.359 5.341 1.00 79.38 97 ILE A C 1
ATOM 750 O O . ILE A 1 97 ? 3.213 6.980 6.404 1.00 79.38 97 ILE A O 1
ATOM 754 N N . LEU A 1 98 ? 3.279 5.022 5.281 1.00 82.56 98 LEU A N 1
ATOM 755 C CA . LEU A 1 98 ? 3.072 4.175 6.461 1.00 82.56 98 LEU A CA 1
ATOM 756 C C . LEU A 1 98 ? 4.181 4.385 7.497 1.00 82.56 98 LEU A C 1
ATOM 758 O O . LEU A 1 98 ? 3.910 4.591 8.678 1.00 82.56 98 LEU A O 1
ATOM 762 N N . LEU A 1 99 ? 5.441 4.402 7.058 1.00 83.62 99 LEU A N 1
ATOM 763 C CA . LEU A 1 99 ? 6.591 4.612 7.940 1.00 83.62 99 LEU A CA 1
ATOM 764 C C . LEU A 1 99 ? 6.571 5.997 8.605 1.00 83.62 99 LEU A C 1
ATOM 766 O O . LEU A 1 99 ? 6.908 6.126 9.788 1.00 83.62 99 LEU A O 1
ATOM 770 N N . VAL A 1 100 ? 6.160 7.034 7.872 1.00 80.88 100 VAL A N 1
ATOM 771 C CA . VAL A 1 100 ? 6.007 8.387 8.420 1.00 80.88 100 VAL A CA 1
ATOM 772 C C . VAL A 1 100 ? 4.897 8.433 9.472 1.00 80.88 100 VAL A C 1
ATOM 774 O O . VAL A 1 100 ? 5.105 9.037 10.527 1.00 80.88 100 VAL A O 1
ATOM 777 N N . ASP A 1 101 ? 3.750 7.793 9.239 1.00 71.94 101 ASP A N 1
ATOM 778 C CA . ASP A 1 101 ? 2.655 7.760 10.218 1.00 71.94 101 ASP A CA 1
ATOM 779 C C . ASP A 1 101 ? 3.056 7.030 11.509 1.00 71.94 101 ASP A C 1
ATOM 781 O O . ASP A 1 101 ? 2.866 7.554 12.608 1.00 71.94 101 ASP A O 1
ATOM 785 N N . LEU A 1 102 ? 3.739 5.888 11.392 1.00 72.06 102 LEU A N 1
ATOM 786 C CA . LEU A 1 102 ? 4.273 5.166 12.552 1.00 72.06 102 LEU A CA 1
ATOM 787 C C . LEU A 1 102 ? 5.267 5.995 13.363 1.00 72.06 102 LEU A C 1
ATOM 789 O O . LEU A 1 102 ? 5.280 5.924 14.594 1.00 72.06 102 LEU A O 1
ATOM 793 N N . THR A 1 103 ? 6.069 6.814 12.680 1.00 71.06 103 THR A N 1
ATOM 794 C CA . THR A 1 103 ? 6.997 7.740 13.337 1.00 71.06 103 THR A CA 1
ATOM 795 C C . THR A 1 103 ? 6.239 8.837 14.089 1.00 71.06 103 THR A C 1
ATOM 797 O O . THR A 1 103 ? 6.578 9.136 15.235 1.00 71.06 103 THR A O 1
ATOM 800 N N . ARG A 1 104 ? 5.188 9.414 13.484 1.00 64.56 104 ARG A N 1
ATOM 801 C CA . ARG A 1 104 ? 4.353 10.446 14.128 1.00 64.56 104 ARG A CA 1
ATOM 802 C C . ARG A 1 104 ? 3.605 9.910 15.345 1.00 64.56 104 ARG A C 1
ATOM 804 O O . ARG A 1 104 ? 3.469 10.626 16.332 1.00 64.56 104 ARG A O 1
ATOM 811 N N . ARG A 1 105 ? 3.126 8.666 15.284 1.00 63.41 105 ARG A N 1
ATOM 812 C CA . ARG A 1 105 ? 2.227 8.101 16.300 1.00 63.41 105 ARG A CA 1
ATOM 813 C C . ARG A 1 105 ? 2.912 7.409 17.470 1.00 63.41 105 ARG A C 1
ATOM 815 O O . ARG A 1 105 ? 2.189 6.998 18.367 1.00 63.41 105 ARG A O 1
ATOM 822 N N . ARG A 1 106 ? 4.252 7.288 17.479 1.00 57.91 106 ARG A N 1
ATOM 823 C CA . ARG A 1 106 ? 5.048 6.575 18.506 1.00 57.91 106 ARG A CA 1
ATOM 824 C C . ARG A 1 106 ? 4.292 5.355 19.047 1.00 57.91 106 ARG A C 1
ATOM 826 O O . ARG A 1 106 ? 3.709 5.429 20.123 1.00 57.91 106 ARG A O 1
ATOM 833 N N . LEU A 1 107 ? 4.286 4.255 18.289 1.00 54.09 107 LEU A N 1
ATOM 834 C CA . LEU A 1 107 ? 3.697 2.971 18.694 1.00 54.09 107 LEU A CA 1
ATOM 835 C C . LEU A 1 107 ? 4.018 2.649 20.168 1.00 54.09 107 LEU A C 1
ATOM 837 O O . LEU A 1 107 ? 5.110 2.179 20.483 1.00 54.09 107 LEU A O 1
ATOM 841 N N . SER A 1 108 ? 3.069 2.903 21.071 1.00 46.59 108 SER A N 1
ATOM 842 C CA . SER A 1 108 ? 3.145 2.419 22.444 1.00 46.59 108 SER A CA 1
ATOM 843 C C . SER A 1 108 ? 2.793 0.936 22.409 1.00 46.59 108 SER A C 1
ATOM 845 O O . SER A 1 108 ? 1.679 0.560 22.042 1.00 46.59 108 SER A O 1
ATOM 847 N N . SER A 1 109 ? 3.752 0.079 22.753 1.00 46.91 109 SER A N 1
ATOM 848 C CA . SER A 1 109 ? 3.624 -1.386 22.724 1.00 46.91 109 SER A CA 1
ATOM 849 C C . SER A 1 109 ? 2.644 -1.954 23.764 1.00 46.91 109 SER A C 1
ATOM 851 O O . SER A 1 109 ? 2.475 -3.169 23.840 1.00 46.91 109 SER A O 1
ATOM 853 N N . ALA A 1 110 ? 1.989 -1.097 24.554 1.00 48.38 110 ALA A N 1
ATOM 854 C CA . ALA A 1 110 ? 1.174 -1.465 25.709 1.00 48.38 110 ALA A CA 1
ATOM 855 C C . ALA A 1 110 ? -0.345 -1.299 25.504 1.00 48.38 110 ALA A C 1
ATOM 857 O O . ALA A 1 110 ? -1.087 -1.273 26.483 1.00 48.38 110 ALA A O 1
ATOM 858 N N . ALA A 1 111 ? -0.846 -1.169 24.270 1.00 47.00 111 ALA A N 1
ATOM 859 C CA . ALA A 1 111 ? -2.297 -1.155 24.066 1.00 47.00 111 ALA A CA 1
ATOM 860 C C . ALA A 1 111 ? -2.917 -2.501 24.523 1.00 47.00 111 ALA A C 1
ATOM 862 O O . ALA A 1 111 ? -2.230 -3.523 24.457 1.00 47.00 111 ALA A O 1
ATOM 863 N N . PRO A 1 112 ? -4.178 -2.555 24.986 1.00 52.34 112 PRO A N 1
ATOM 864 C CA . PRO A 1 112 ? -4.914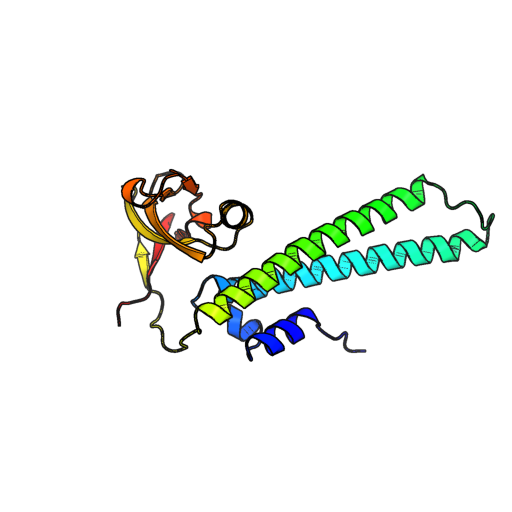 -3.793 25.298 1.00 52.34 112 PRO A CA 1
ATOM 865 C C . PRO A 1 112 ? -5.482 -4.479 24.041 1.00 52.34 112 PRO A C 1
ATOM 867 O O . PRO A 1 112 ? -5.496 -3.885 22.957 1.00 52.34 112 PRO A O 1
ATOM 870 N N . GLN A 1 113 ? -5.803 -5.783 24.131 1.00 53.69 113 GLN A N 1
ATOM 871 C CA . GLN A 1 113 ? -6.221 -6.584 22.966 1.00 53.69 113 GLN A CA 1
ATOM 872 C C . GLN A 1 113 ? -7.454 -5.949 22.306 1.00 53.69 113 GLN A C 1
ATOM 874 O O . GLN A 1 113 ? -8.362 -5.527 23.025 1.00 53.69 113 GLN A O 1
ATOM 879 N N . PRO A 1 114 ? -7.498 -5.864 20.964 1.00 60.78 114 PRO A N 1
ATOM 880 C CA . PRO A 1 114 ? -8.656 -5.313 20.291 1.00 60.78 114 PRO A CA 1
ATOM 881 C C . PRO A 1 114 ? -9.852 -6.242 20.499 1.00 60.78 114 PRO A C 1
ATOM 883 O O . PRO A 1 114 ? -9.779 -7.443 20.231 1.00 60.78 114 PRO A O 1
ATOM 886 N N . VAL A 1 115 ? -10.956 -5.683 20.980 1.00 71.75 115 VAL A N 1
ATOM 887 C CA . VAL A 1 115 ? -12.203 -6.413 21.199 1.00 71.75 115 VAL A CA 1
ATOM 888 C C . VAL A 1 115 ? -13.106 -6.169 19.998 1.00 71.75 115 VAL A C 1
ATOM 890 O O . VAL A 1 115 ? -13.256 -5.036 19.535 1.00 71.75 115 VAL A O 1
ATOM 893 N N . ARG A 1 116 ? -13.720 -7.238 19.476 1.00 80.06 116 ARG A N 1
ATOM 894 C CA . ARG A 1 116 ? -14.747 -7.099 18.439 1.00 80.06 116 ARG A CA 1
ATOM 895 C C . ARG A 1 116 ? -15.939 -6.364 19.033 1.00 80.06 116 ARG A C 1
ATOM 897 O O . ARG A 1 116 ? -16.633 -6.900 19.897 1.00 80.06 116 ARG A O 1
ATOM 904 N N . ARG A 1 117 ? -16.215 -5.174 18.517 1.00 85.00 117 ARG A N 1
ATOM 905 C CA . ARG A 1 117 ? -17.471 -4.481 18.763 1.00 85.00 117 ARG A CA 1
ATOM 906 C C . ARG A 1 117 ? -18.371 -4.698 17.563 1.00 85.00 117 ARG A C 1
ATOM 908 O O . ARG A 1 117 ? -18.137 -4.138 16.497 1.00 85.00 117 ARG A O 1
ATOM 915 N N . TYR A 1 118 ? -19.385 -5.539 17.730 1.00 87.50 118 TYR A N 1
ATOM 916 C CA . TYR A 1 118 ? -20.372 -5.750 16.678 1.00 87.50 118 TYR A CA 1
ATOM 917 C C . TYR A 1 118 ? -21.210 -4.496 16.468 1.00 87.50 118 TYR A C 1
ATOM 919 O O . TYR A 1 118 ? -21.638 -3.861 17.430 1.00 87.50 118 TYR A O 1
ATOM 927 N N . LEU A 1 119 ? -21.468 -4.203 15.202 1.00 88.31 119 LEU A N 1
ATOM 928 C CA . LEU A 1 119 ? -22.163 -3.016 14.741 1.00 88.31 119 LEU A CA 1
ATOM 929 C C . LEU A 1 119 ? -23.512 -3.389 14.138 1.00 88.31 119 LEU A C 1
ATOM 931 O O . LEU A 1 119 ? -23.732 -4.511 13.661 1.00 88.31 119 LEU A O 1
ATOM 935 N N . ARG A 1 120 ? -24.403 -2.409 14.134 1.00 91.56 120 ARG A N 1
ATOM 936 C CA . ARG A 1 120 ? -25.658 -2.395 13.393 1.00 91.56 120 ARG A CA 1
ATOM 937 C C . ARG A 1 120 ? -25.660 -1.211 12.436 1.00 91.56 120 ARG A C 1
ATOM 939 O O . ARG A 1 120 ? -24.912 -0.252 12.599 1.00 91.56 120 ARG A O 1
ATOM 946 N N . GLU A 1 121 ? -26.508 -1.292 11.422 1.00 89.38 121 GLU A N 1
ATOM 947 C CA . GLU A 1 121 ? -26.801 -0.128 10.593 1.00 89.38 121 GLU A CA 1
ATOM 948 C C . GLU A 1 121 ? -27.336 1.022 11.462 1.00 89.38 121 GLU A C 1
ATOM 950 O O . GLU A 1 121 ? -28.116 0.798 12.388 1.00 89.38 121 GLU A O 1
ATOM 955 N N . GLY A 1 122 ? -26.876 2.240 11.179 1.00 87.38 122 GLY A N 1
ATOM 956 C CA . GLY A 1 122 ? -27.152 3.439 11.966 1.00 87.38 122 GLY A CA 1
ATOM 957 C C . GLY A 1 122 ? -26.196 3.666 13.140 1.00 87.38 122 GLY A C 1
ATOM 958 O O . GLY A 1 122 ? -26.189 4.769 13.686 1.00 87.38 122 GLY A O 1
ATOM 959 N N . ASP A 1 123 ? -25.363 2.685 13.515 1.00 88.81 123 ASP A N 1
ATOM 960 C CA . ASP A 1 123 ? -24.371 2.891 14.572 1.00 88.81 123 ASP A CA 1
ATOM 961 C C . ASP A 1 123 ? -23.356 3.958 14.158 1.00 88.81 123 ASP A C 1
ATOM 963 O O . ASP A 1 123 ? -22.880 3.992 13.021 1.00 88.81 123 ASP A O 1
ATOM 967 N N . ILE A 1 124 ? -22.985 4.805 15.115 1.00 88.12 124 ILE A N 1
ATOM 968 C CA . ILE A 1 124 ? -21.943 5.809 14.930 1.00 88.12 124 ILE A CA 1
ATOM 969 C C . ILE A 1 124 ? -20.685 5.348 15.657 1.00 88.12 124 ILE A C 1
ATOM 971 O O . ILE A 1 124 ? -20.688 5.173 16.880 1.00 88.12 124 ILE A O 1
ATOM 975 N N . VAL A 1 125 ? -19.595 5.190 14.911 1.00 84.38 125 VAL A N 1
ATOM 976 C CA . VAL A 1 125 ? -18.319 4.688 15.430 1.00 84.38 125 VAL A CA 1
ATOM 977 C C . VAL A 1 125 ? -17.148 5.546 14.981 1.00 84.38 125 VAL A C 1
ATOM 979 O O . VAL A 1 125 ? -17.194 6.194 13.939 1.00 84.38 125 VAL A O 1
ATOM 982 N N . ASN A 1 126 ? -16.090 5.548 15.791 1.00 82.00 126 ASN A N 1
ATOM 983 C CA . ASN A 1 126 ? -14.810 6.118 15.401 1.00 82.00 126 ASN A CA 1
ATOM 984 C C . ASN A 1 126 ? -14.006 5.037 14.691 1.00 82.00 126 ASN A C 1
ATOM 986 O O . ASN A 1 126 ? -13.766 3.973 15.257 1.00 82.00 126 ASN A O 1
ATOM 990 N N . VAL A 1 127 ? -13.584 5.322 13.469 1.00 75.69 127 VAL A N 1
ATOM 991 C CA . VAL A 1 127 ? -12.778 4.408 12.668 1.00 75.69 127 VAL A CA 1
ATOM 992 C C . VAL A 1 127 ? -11.467 5.069 12.305 1.00 75.69 127 VAL A C 1
ATOM 994 O O . VAL A 1 127 ? -11.435 6.236 11.921 1.00 75.69 127 VAL A O 1
ATOM 997 N N . THR A 1 128 ? -10.370 4.331 12.435 1.00 75.69 128 THR A N 1
ATOM 998 C CA . THR A 1 128 ? -9.098 4.733 11.840 1.00 75.69 128 THR A CA 1
ATOM 999 C C . THR A 1 128 ? -9.117 4.294 10.386 1.00 75.69 128 THR A C 1
ATOM 1001 O O . THR A 1 128 ? -9.089 3.098 10.100 1.00 75.69 128 THR A O 1
ATOM 1004 N N . VAL A 1 129 ? -9.196 5.267 9.480 1.00 74.12 129 VAL A N 1
ATOM 1005 C CA . VAL A 1 129 ? -9.287 5.016 8.042 1.00 74.12 129 VAL A CA 1
ATOM 1006 C C . VAL A 1 129 ? -8.009 4.289 7.575 1.00 74.12 129 VAL A C 1
ATOM 1008 O O . VAL A 1 129 ? -6.905 4.751 7.877 1.00 74.12 129 VAL A O 1
ATOM 1011 N N . PRO A 1 130 ? -8.114 3.146 6.877 1.00 69.69 130 PRO A N 1
ATOM 1012 C CA . PRO A 1 130 ? -6.980 2.400 6.359 1.00 69.69 130 PRO A CA 1
ATOM 1013 C C . PRO A 1 130 ? -6.261 3.166 5.243 1.00 69.69 130 PRO A C 1
ATOM 1015 O O . PRO A 1 130 ? -6.773 4.110 4.641 1.00 69.69 130 PRO A O 1
ATOM 1018 N N . TYR A 1 131 ? -5.047 2.723 4.938 1.00 71.25 131 TYR A N 1
ATOM 1019 C CA . TYR 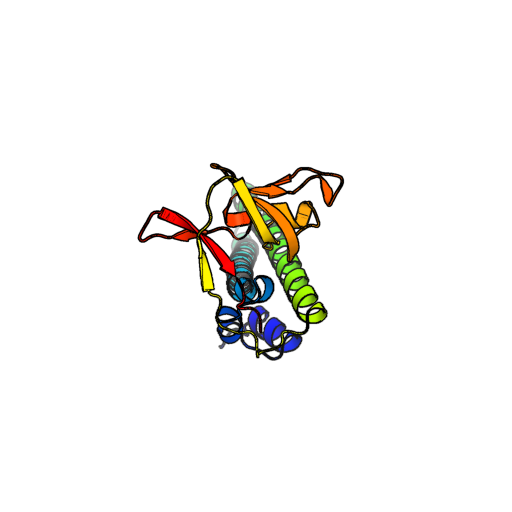A 1 131 ? -4.216 3.289 3.878 1.00 71.25 131 TYR A CA 1
ATOM 1020 C C . TYR A 1 131 ? -4.527 2.641 2.525 1.00 71.25 131 TYR A C 1
ATOM 1022 O O . TYR A 1 131 ? -3.675 1.989 1.922 1.00 71.25 131 TYR A O 1
ATOM 1030 N N . THR A 1 132 ? -5.766 2.801 2.053 1.00 70.25 132 THR A N 1
ATOM 1031 C CA . THR A 1 132 ? -6.151 2.429 0.682 1.00 70.25 132 THR A CA 1
ATOM 1032 C C . THR A 1 132 ? -5.914 3.600 -0.279 1.00 70.25 132 THR A C 1
ATOM 1034 O O . THR A 1 132 ? -5.935 4.753 0.164 1.00 70.25 132 THR A O 1
ATOM 1037 N N . PRO A 1 133 ? -5.683 3.355 -1.587 1.00 69.44 133 PRO A N 1
ATOM 1038 C CA . PRO A 1 133 ? -5.442 4.425 -2.560 1.00 69.44 133 PRO A CA 1
ATOM 1039 C C . PRO A 1 133 ? -6.511 5.522 -2.513 1.00 69.44 133 PRO A C 1
ATOM 1041 O O . PRO A 1 133 ? -6.180 6.701 -2.436 1.00 69.44 133 PRO A O 1
ATOM 1044 N N . THR A 1 134 ? -7.786 5.130 -2.429 1.00 70.06 134 THR A N 1
ATOM 1045 C CA . THR A 1 134 ? -8.932 6.043 -2.311 1.00 70.06 134 THR A CA 1
ATOM 1046 C C . THR A 1 134 ? -8.812 6.970 -1.099 1.00 70.06 134 THR A C 1
ATOM 1048 O O . THR A 1 134 ? -8.991 8.182 -1.214 1.00 70.06 134 THR A O 1
ATOM 1051 N N . CYS A 1 135 ? -8.459 6.424 0.067 1.00 71.31 135 CYS A N 1
ATOM 1052 C CA . CYS A 1 135 ? -8.330 7.196 1.303 1.00 71.31 135 CYS A CA 1
ATOM 1053 C C . CYS A 1 135 ? -7.104 8.119 1.296 1.00 71.31 135 CYS A C 1
ATOM 1055 O O . CYS A 1 135 ? -7.133 9.199 1.893 1.00 71.31 135 CYS A O 1
ATOM 1057 N N . ILE A 1 136 ? -6.030 7.712 0.614 1.00 72.06 136 ILE A N 1
ATOM 1058 C CA . ILE A 1 136 ? -4.817 8.521 0.448 1.00 72.06 136 ILE A CA 1
ATOM 1059 C C . ILE A 1 136 ? -5.088 9.694 -0.489 1.00 72.06 136 ILE A C 1
ATOM 1061 O O . ILE A 1 136 ? -4.784 10.828 -0.124 1.00 72.06 136 ILE A O 1
ATOM 1065 N N . SER A 1 137 ? -5.722 9.457 -1.642 1.00 70.31 137 SER A N 1
ATOM 1066 C CA . SER A 1 137 ? -6.140 10.525 -2.560 1.00 70.31 137 SER A CA 1
ATOM 1067 C C . SER A 1 137 ? -7.084 11.521 -1.882 1.00 70.31 137 SER A C 1
ATOM 1069 O O . SER A 1 137 ? -6.979 12.723 -2.108 1.00 70.31 137 SER A O 1
ATOM 1071 N N . GLY A 1 138 ? -7.957 11.037 -0.993 1.00 67.38 138 GLY A N 1
ATOM 1072 C CA . GLY A 1 138 ? -8.825 11.878 -0.169 1.00 67.38 138 GLY A CA 1
ATOM 1073 C C . GLY A 1 138 ? -8.130 12.587 1.000 1.00 67.38 138 GLY A C 1
ATOM 1074 O O . GLY A 1 138 ? -8.786 13.349 1.700 1.00 67.38 138 GLY A O 1
ATOM 1075 N N . SER A 1 139 ? -6.832 12.354 1.241 1.00 72.12 139 SER A N 1
ATOM 1076 C CA . SER A 1 139 ? -6.076 12.881 2.395 1.00 72.12 139 SER A CA 1
ATOM 1077 C C . SER A 1 139 ? -6.682 12.540 3.765 1.00 72.12 139 SER A C 1
ATOM 1079 O O . SER A 1 139 ? -6.479 13.264 4.738 1.00 72.12 139 SER A O 1
ATOM 1081 N N . ILE A 1 140 ? -7.413 11.425 3.848 1.00 72.44 140 ILE A N 1
ATOM 1082 C CA . ILE A 1 140 ? -8.078 10.949 5.072 1.00 72.44 140 ILE A CA 1
ATOM 1083 C C . ILE A 1 140 ? -7.466 9.657 5.624 1.00 72.44 140 ILE A C 1
ATOM 1085 O O . ILE A 1 140 ? -7.826 9.230 6.719 1.00 72.44 140 ILE A O 1
ATOM 1089 N N . ALA A 1 141 ? -6.543 9.021 4.897 1.00 72.81 141 ALA A N 1
ATOM 1090 C CA . ALA A 1 141 ? -5.875 7.805 5.352 1.00 72.81 141 ALA A CA 1
ATOM 1091 C C . ALA A 1 141 ? -5.168 8.013 6.703 1.00 72.81 141 ALA A C 1
ATOM 1093 O O . ALA A 1 141 ? -4.445 8.988 6.918 1.00 72.81 141 ALA A O 1
ATOM 1094 N N . GLY A 1 142 ? -5.389 7.080 7.624 1.00 68.75 142 GLY A N 1
ATOM 1095 C CA . GLY A 1 142 ? -4.911 7.133 9.000 1.00 68.75 142 GLY A CA 1
ATOM 1096 C C . GLY A 1 142 ? -5.735 8.030 9.923 1.00 68.75 142 GLY A C 1
ATOM 1097 O O . GLY A 1 142 ? -5.649 7.864 11.140 1.00 68.75 142 GLY A O 1
ATOM 1098 N N . CYS A 1 143 ? -6.550 8.961 9.424 1.00 72.06 143 CYS A N 1
ATOM 1099 C CA . CYS A 1 143 ? -7.370 9.808 10.289 1.00 72.06 143 CYS A CA 1
ATOM 1100 C C . CYS A 1 143 ? -8.373 8.963 11.082 1.00 72.06 143 CYS A C 1
ATOM 1102 O O . CYS A 1 143 ? -8.972 8.023 10.560 1.00 72.06 143 CYS A O 1
ATOM 1104 N N . THR A 1 144 ? -8.573 9.314 12.353 1.00 76.44 144 THR A N 1
ATOM 1105 C CA . THR A 1 144 ? -9.710 8.796 13.113 1.00 76.44 144 THR A CA 1
ATOM 1106 C C . THR A 1 144 ? -10.924 9.638 12.757 1.00 76.44 144 THR A C 1
ATOM 1108 O O . THR A 1 144 ? -10.952 10.833 13.047 1.00 76.44 144 THR A O 1
ATOM 1111 N N . MET A 1 145 ? -11.909 9.025 12.109 1.00 76.94 145 MET A N 1
ATOM 1112 C CA . MET A 1 145 ? -13.126 9.690 11.659 1.00 76.94 145 MET A CA 1
ATOM 1113 C C . MET A 1 145 ? -14.346 9.079 12.327 1.00 76.94 145 MET A C 1
ATOM 1115 O O . MET A 1 145 ? -14.425 7.866 12.519 1.00 76.94 145 MET A O 1
ATOM 1119 N N . ARG A 1 146 ? -15.323 9.928 12.644 1.00 84.25 146 ARG A N 1
ATOM 1120 C CA . ARG A 1 146 ? -16.643 9.471 13.060 1.00 84.25 146 ARG A CA 1
ATOM 1121 C C . ARG A 1 146 ? -17.452 9.132 11.814 1.00 84.25 146 ARG A C 1
ATOM 1123 O O . ARG A 1 146 ? -17.637 9.985 10.943 1.00 84.25 146 ARG A O 1
ATOM 1130 N N . VAL A 1 147 ? -17.912 7.892 11.724 1.00 85.56 147 VAL A N 1
ATOM 1131 C CA . VAL A 1 147 ? -18.702 7.400 10.595 1.00 85.56 147 VAL A CA 1
ATOM 1132 C C . VAL A 1 147 ? -20.007 6.794 11.086 1.00 85.56 147 VAL A C 1
ATOM 1134 O O . VAL A 1 147 ? -20.064 6.208 12.166 1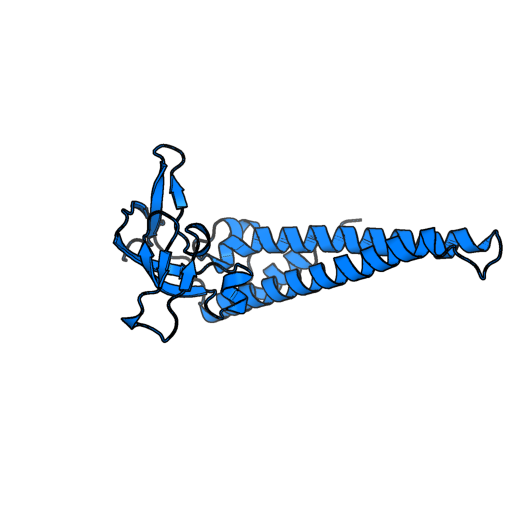.00 85.56 147 VAL A O 1
ATOM 1137 N N . THR A 1 148 ? -21.050 6.931 10.275 1.00 90.19 148 THR A N 1
ATOM 1138 C CA . THR A 1 148 ? -22.317 6.216 10.442 1.00 90.19 148 THR A CA 1
ATOM 1139 C C . THR A 1 148 ? -22.279 4.960 9.585 1.00 90.19 148 THR A C 1
ATOM 1141 O O . THR A 1 148 ? -22.033 5.042 8.379 1.00 90.19 148 THR A O 1
ATOM 1144 N N . VAL A 1 149 ? -22.513 3.801 10.192 1.00 89.19 149 VAL A N 1
ATOM 1145 C CA . VAL A 1 149 ? -22.566 2.515 9.489 1.00 89.19 149 VAL A CA 1
ATOM 1146 C C . VAL A 1 149 ? -23.850 2.442 8.666 1.00 89.19 149 VAL A C 1
ATOM 1148 O O . VAL A 1 149 ? -24.938 2.667 9.190 1.00 89.19 149 VAL A O 1
ATOM 1151 N N . THR A 1 150 ? -23.742 2.094 7.388 1.00 89.50 150 THR A N 1
ATOM 1152 C CA . THR A 1 150 ? -24.886 1.851 6.497 1.00 89.50 150 THR A CA 1
ATOM 1153 C C . THR A 1 150 ? -24.896 0.401 6.023 1.00 89.50 150 THR A C 1
ATOM 1155 O O . THR A 1 150 ? -23.903 -0.321 6.173 1.00 89.50 150 THR A O 1
ATOM 1158 N N . ALA A 1 151 ? -25.999 -0.032 5.407 1.00 85.56 151 ALA A N 1
ATOM 1159 C CA . ALA A 1 151 ? -26.101 -1.366 4.816 1.00 85.56 151 ALA A CA 1
ATOM 1160 C C . ALA A 1 151 ? -24.970 -1.695 3.817 1.00 85.56 151 ALA A C 1
ATOM 1162 O O . ALA A 1 151 ? -24.546 -2.847 3.726 1.00 85.56 151 ALA A O 1
ATOM 1163 N N . THR A 1 152 ? -24.469 -0.698 3.081 1.00 85.69 152 THR A N 1
ATOM 1164 C CA . THR A 1 152 ? -23.491 -0.876 1.993 1.00 85.69 152 THR A CA 1
ATOM 1165 C C . THR A 1 152 ? -22.094 -0.340 2.306 1.00 85.69 152 THR A C 1
ATOM 1167 O O . THR A 1 152 ? -21.166 -0.581 1.536 1.00 85.69 152 THR A O 1
ATOM 1170 N N . GLY A 1 153 ? -21.914 0.369 3.420 1.00 85.94 153 GLY A N 1
ATOM 1171 C CA . GLY A 1 153 ? -20.630 0.968 3.762 1.00 85.94 153 GLY A CA 1
ATOM 1172 C C . GLY A 1 153 ? -20.663 1.777 5.052 1.00 85.94 153 GLY A C 1
ATOM 1173 O O . GLY A 1 153 ? -21.320 1.420 6.031 1.00 85.94 153 GLY A O 1
ATOM 1174 N N . ALA A 1 154 ? -19.931 2.881 5.056 1.00 87.19 154 ALA A N 1
ATOM 1175 C CA . ALA A 1 154 ? -19.944 3.867 6.117 1.00 87.19 154 ALA A CA 1
ATOM 1176 C C . ALA A 1 154 ? -19.919 5.270 5.516 1.00 87.19 154 ALA A C 1
ATOM 1178 O O . ALA A 1 154 ? -19.293 5.506 4.484 1.00 87.19 154 ALA A O 1
ATOM 1179 N N . VAL A 1 155 ? -20.601 6.206 6.163 1.00 88.00 155 VAL A N 1
ATOM 1180 C CA . VAL A 1 155 ? -20.662 7.600 5.718 1.00 88.00 155 VAL A CA 1
ATOM 1181 C C . VAL A 1 155 ? -20.033 8.475 6.780 1.00 88.00 155 VAL A C 1
ATOM 1183 O O . VAL A 1 155 ? -20.384 8.361 7.956 1.00 88.00 155 VAL A O 1
ATOM 1186 N N . THR A 1 156 ? -19.101 9.339 6.384 1.00 79.56 156 THR A N 1
ATOM 1187 C CA . THR A 1 156 ? -18.509 10.311 7.309 1.00 79.56 156 THR A CA 1
ATOM 1188 C C . THR A 1 156 ? -19.587 11.242 7.858 1.00 79.56 156 THR A C 1
ATOM 1190 O O . THR A 1 156 ? -20.469 11.703 7.128 1.00 79.56 156 THR A O 1
ATOM 1193 N N . ASP A 1 157 ? -19.540 11.495 9.165 1.00 70.00 157 ASP A N 1
ATOM 1194 C CA . ASP A 1 157 ? -20.481 12.407 9.807 1.00 70.00 157 ASP A CA 1
ATOM 1195 C C . ASP A 1 157 ? -20.245 13.843 9.283 1.00 70.00 157 ASP A C 1
ATOM 1197 O O . ASP A 1 157 ? -19.146 14.382 9.463 1.00 70.00 157 ASP A O 1
ATOM 1201 N N . PRO A 1 158 ? -21.238 14.485 8.631 1.00 58.19 158 PRO A N 1
ATOM 1202 C CA . PRO A 1 158 ? -21.101 15.837 8.083 1.00 58.19 158 PRO A CA 1
ATOM 1203 C C . PRO A 1 158 ? -20.836 16.909 9.147 1.00 58.19 158 PRO A C 1
ATOM 1205 O O . PRO A 1 158 ? -20.426 18.013 8.800 1.00 58.19 158 PRO A O 1
ATOM 1208 N N . VAL A 1 159 ? -21.061 16.617 10.432 1.00 57.78 159 VAL A N 1
ATOM 1209 C CA . VAL A 1 159 ? -20.831 17.579 11.522 1.00 57.78 159 VAL A CA 1
ATOM 1210 C C . VAL A 1 159 ? -19.333 17.857 11.738 1.00 57.78 159 VAL A C 1
ATOM 1212 O O . VAL A 1 159 ? -18.978 18.892 12.296 1.00 57.78 159 VAL A O 1
ATOM 1215 N N . LEU A 1 160 ? -18.439 16.974 11.273 1.00 49.69 160 LEU A N 1
ATOM 1216 C CA . LEU A 1 160 ? -16.994 17.048 11.540 1.00 49.69 160 LEU A CA 1
ATOM 1217 C C . LEU A 1 160 ? -16.131 17.444 10.325 1.00 49.69 160 LEU A C 1
ATOM 1219 O O . LEU A 1 160 ? -14.909 17.508 10.456 1.00 49.69 160 LEU A O 1
ATOM 1223 N N . GLY A 1 161 ? -16.718 17.740 9.158 1.00 49.12 161 GLY A N 1
ATOM 1224 C CA . GLY A 1 161 ? -15.951 18.204 7.995 1.00 49.12 161 GLY A CA 1
ATOM 1225 C C . GLY A 1 161 ? -16.784 18.491 6.735 1.00 49.12 161 GLY A C 1
ATOM 1226 O O . GLY A 1 161 ? -17.929 18.058 6.637 1.00 49.12 161 GLY A O 1
ATOM 1227 N N . PRO A 1 162 ? -16.217 19.206 5.742 1.00 48.00 162 PRO A N 1
ATOM 1228 C CA . PRO A 1 162 ? -16.959 19.746 4.595 1.00 48.00 162 PRO A CA 1
ATOM 1229 C C . PRO A 1 162 ? -17.378 18.714 3.531 1.00 48.00 162 PRO A C 1
ATOM 1231 O O . PRO A 1 162 ? -18.025 19.087 2.556 1.00 48.00 162 PRO A O 1
ATOM 1234 N N . VAL A 1 163 ? -17.031 17.429 3.680 1.00 57.56 163 VAL A N 1
ATOM 1235 C CA . VAL A 1 163 ? -17.299 16.397 2.666 1.00 57.56 163 VAL A CA 1
ATOM 1236 C C . VAL A 1 163 ? -17.918 15.155 3.311 1.00 57.56 163 VAL A C 1
ATOM 1238 O O . VAL A 1 163 ? -17.289 14.488 4.135 1.00 57.56 163 VAL A O 1
ATOM 1241 N N . ARG A 1 164 ? -19.150 14.820 2.898 1.00 69.62 164 ARG A N 1
ATOM 1242 C CA . ARG A 1 164 ? -19.733 13.488 3.119 1.00 69.62 164 ARG A CA 1
ATOM 1243 C C . ARG A 1 164 ? -19.053 12.512 2.172 1.00 69.62 164 ARG A C 1
ATOM 1245 O O . ARG A 1 164 ? -19.252 12.583 0.962 1.00 69.62 164 ARG A O 1
ATOM 1252 N N . LEU A 1 165 ? -18.261 11.611 2.727 1.00 76.06 165 LEU A N 1
ATOM 1253 C CA . LEU A 1 165 ? -17.545 10.594 1.984 1.00 76.06 165 LEU A CA 1
ATOM 1254 C C . LEU A 1 165 ? -18.179 9.237 2.281 1.00 76.06 165 LEU A C 1
ATOM 1256 O O . LEU A 1 165 ? -18.395 8.879 3.440 1.00 76.06 165 LEU A O 1
ATOM 1260 N N . HIS A 1 166 ? -18.508 8.512 1.215 1.00 84.06 166 HIS A N 1
ATOM 1261 C CA . HIS A 1 166 ? -18.986 7.140 1.296 1.00 84.06 166 HIS A CA 1
ATOM 1262 C C . HIS A 1 166 ? -17.783 6.208 1.205 1.00 84.06 166 HIS A C 1
ATOM 1264 O O . HIS A 1 166 ? -17.126 6.130 0.169 1.00 84.06 166 HIS A O 1
ATOM 1270 N N . LEU A 1 167 ? -17.499 5.520 2.302 1.00 79.44 167 LEU A N 1
ATOM 1271 C CA . LEU A 1 167 ? -16.473 4.493 2.394 1.00 79.44 167 LEU A CA 1
ATOM 1272 C C . LEU A 1 167 ? -17.144 3.127 2.271 1.00 79.44 167 LEU A C 1
ATOM 1274 O O . LEU A 1 167 ? -18.192 2.891 2.876 1.00 79.44 167 LEU A O 1
ATOM 1278 N N . ALA A 1 168 ? -16.540 2.196 1.537 1.00 82.81 168 ALA A N 1
ATOM 1279 C CA . ALA A 1 168 ? -16.909 0.793 1.688 1.00 82.81 168 ALA A CA 1
ATOM 1280 C C . ALA A 1 168 ? -16.580 0.329 3.122 1.00 82.81 168 ALA A C 1
ATOM 1282 O O . ALA A 1 168 ? -15.725 0.915 3.783 1.00 82.81 168 ALA A O 1
ATOM 1283 N N . HIS A 1 169 ? -17.222 -0.737 3.622 1.00 81.56 169 HIS A N 1
ATOM 1284 C CA . HIS A 1 169 ? -16.973 -1.211 4.998 1.00 81.56 169 HIS A CA 1
ATOM 1285 C C . HIS A 1 169 ? -15.485 -1.456 5.268 1.00 81.56 169 HIS A C 1
ATOM 1287 O O . HIS A 1 169 ? -14.959 -0.976 6.268 1.00 81.56 169 HIS A O 1
ATOM 1293 N N . HIS A 1 170 ? -14.790 -2.117 4.342 1.00 74.06 170 HIS A N 1
ATOM 1294 C CA . HIS A 1 170 ? -13.360 -2.389 4.479 1.00 74.06 170 HIS A CA 1
ATOM 1295 C C . HIS A 1 170 ? -12.515 -1.101 4.510 1.00 74.06 170 HIS A C 1
ATOM 1297 O O . HIS A 1 170 ? -11.628 -0.986 5.352 1.00 74.06 170 HIS A O 1
ATOM 1303 N N . ASP A 1 171 ? -12.844 -0.106 3.678 1.00 72.94 171 ASP A N 1
ATOM 1304 C CA . ASP A 1 171 ? -12.225 1.230 3.678 1.00 72.94 171 ASP A CA 1
ATOM 1305 C C . ASP A 1 171 ? -12.576 2.054 4.925 1.00 72.94 171 ASP A C 1
ATOM 1307 O O . ASP A 1 171 ? -11.966 3.081 5.189 1.00 72.94 171 ASP A O 1
ATOM 1311 N N . ALA A 1 172 ? -13.563 1.634 5.709 1.00 75.94 172 ALA A N 1
ATOM 1312 C CA . ALA A 1 172 ? -13.888 2.229 6.998 1.00 75.94 172 ALA A CA 1
ATOM 1313 C C . ALA A 1 172 ? -13.332 1.410 8.173 1.00 75.94 172 ALA A C 1
ATOM 1315 O O . ALA A 1 172 ? -13.682 1.686 9.313 1.00 75.94 172 ALA A O 1
ATOM 1316 N N . GLY A 1 173 ? -12.519 0.371 7.940 1.00 74.25 173 GLY A N 1
ATOM 1317 C CA . GLY A 1 173 ? -12.064 -0.520 9.016 1.00 74.25 173 GLY A CA 1
ATOM 1318 C C . GLY A 1 173 ? -13.207 -1.285 9.704 1.00 74.25 173 GLY A C 1
ATOM 1319 O O . GLY A 1 173 ? -13.084 -1.674 10.868 1.00 74.25 173 GLY A O 1
ATOM 1320 N N . ILE A 1 174 ? -14.325 -1.476 8.995 1.00 81.94 174 ILE A N 1
ATOM 1321 C CA . ILE A 1 174 ? -15.475 -2.280 9.406 1.00 81.94 174 ILE A CA 1
ATOM 1322 C C . ILE A 1 174 ? -15.380 -3.625 8.690 1.00 81.94 174 ILE A C 1
ATOM 1324 O O . ILE A 1 174 ? -15.356 -3.713 7.462 1.00 81.94 174 ILE A O 1
ATOM 1328 N N . TYR A 1 175 ? -15.360 -4.693 9.471 1.00 81.38 175 TYR A N 1
ATOM 1329 C CA . TYR A 1 175 ? -15.182 -6.051 8.981 1.00 81.38 175 TYR A CA 1
ATOM 1330 C C . TYR A 1 175 ? -16.474 -6.839 9.115 1.00 81.38 175 TYR A C 1
ATOM 1332 O O . TYR A 1 175 ? -17.344 -6.502 9.917 1.00 81.38 175 TYR A O 1
ATOM 1340 N N . ARG A 1 176 ? -16.592 -7.918 8.345 1.00 79.69 176 ARG A N 1
ATOM 1341 C CA . ARG A 1 176 ? -17.701 -8.863 8.455 1.00 79.69 176 ARG A CA 1
ATOM 1342 C C . ARG A 1 176 ? -17.209 -10.135 9.133 1.00 79.69 176 ARG A C 1
ATOM 1344 O O . ARG A 1 176 ? -16.221 -10.721 8.702 1.00 79.69 176 ARG A O 1
ATOM 1351 N N . ASP A 1 177 ? -17.885 -10.547 10.199 1.00 76.25 177 ASP A N 1
ATOM 1352 C CA . ASP A 1 177 ? -17.553 -11.775 10.914 1.00 76.25 177 ASP A CA 1
ATOM 1353 C C . ASP A 1 177 ? -17.927 -12.991 10.053 1.00 76.25 177 ASP A C 1
ATOM 1355 O O . ASP A 1 177 ? -19.099 -13.136 9.698 1.00 76.25 177 ASP A O 1
ATOM 1359 N N . PRO A 1 178 ? -16.979 -13.879 9.712 1.00 66.69 178 PRO A N 1
ATOM 1360 C CA . PRO A 1 178 ? -17.272 -15.048 8.890 1.00 66.69 178 PRO A CA 1
ATOM 1361 C C . PRO A 1 178 ? -18.208 -16.059 9.573 1.00 66.69 178 PRO A C 1
ATOM 1363 O O . PRO A 1 178 ? -18.879 -16.814 8.878 1.00 66.69 178 PRO A O 1
ATOM 1366 N N . ALA A 1 179 ? -18.290 -16.082 10.909 1.00 76.56 179 ALA A N 1
ATOM 1367 C CA . ALA A 1 179 ? -19.096 -17.064 11.635 1.00 76.56 179 ALA A CA 1
ATOM 1368 C C . ALA A 1 179 ? -20.592 -16.719 11.668 1.00 76.56 179 ALA A C 1
ATOM 1370 O O . ALA A 1 179 ? -21.435 -17.609 11.746 1.00 76.56 179 ALA A O 1
ATOM 1371 N N . ASN A 1 180 ? -20.934 -15.429 11.655 1.00 84.50 180 ASN A N 1
ATOM 1372 C CA . ASN A 1 180 ? -22.316 -14.966 11.834 1.00 84.50 180 ASN A CA 1
ATOM 1373 C C . ASN A 1 180 ? -22.729 -13.845 10.863 1.00 84.50 180 ASN A C 1
ATOM 1375 O O . ASN A 1 180 ? -23.859 -13.364 10.917 1.00 84.50 180 ASN A O 1
ATOM 1379 N N . GLY A 1 181 ? -21.826 -13.408 9.983 1.00 80.06 181 GLY A N 1
ATOM 1380 C CA . GLY A 1 181 ? -22.076 -12.390 8.969 1.00 80.06 181 GLY A CA 1
ATOM 1381 C C . GLY A 1 181 ? -22.259 -10.969 9.506 1.00 80.06 181 GLY A C 1
ATOM 1382 O O . GLY A 1 181 ? -22.574 -10.083 8.710 1.00 80.06 181 GLY A O 1
ATOM 1383 N N . ARG A 1 182 ? -22.091 -10.719 10.812 1.00 85.56 182 ARG A N 1
ATOM 1384 C CA . ARG A 1 182 ? -22.315 -9.398 11.418 1.00 85.56 182 ARG A CA 1
ATOM 1385 C C . ARG A 1 182 ? -21.136 -8.467 11.168 1.00 85.56 182 ARG A C 1
ATOM 1387 O O . ARG A 1 182 ? -19.986 -8.900 11.141 1.00 85.56 182 ARG A O 1
ATOM 1394 N N . LEU A 1 183 ? -21.431 -7.179 11.023 1.00 86.62 183 LEU A N 1
ATOM 1395 C CA . LEU A 1 183 ? -20.403 -6.148 10.942 1.00 86.62 183 LEU A CA 1
ATOM 1396 C C . LEU A 1 183 ? -19.761 -5.940 12.318 1.00 86.62 183 LEU A C 1
ATOM 1398 O O . LEU A 1 183 ? -20.450 -6.025 13.336 1.00 86.62 183 LEU A O 1
ATOM 1402 N N . TYR A 1 184 ? -18.461 -5.670 12.360 1.00 82.50 184 TYR A N 1
ATOM 1403 C CA . TYR A 1 184 ? -17.742 -5.331 13.584 1.00 82.50 184 TYR A CA 1
ATOM 1404 C C . TYR A 1 184 ? -16.592 -4.351 13.323 1.00 82.50 184 TYR A C 1
ATOM 1406 O O . TYR A 1 184 ? -15.982 -4.368 12.254 1.00 82.50 184 TYR A O 1
ATOM 1414 N N . THR A 1 185 ? -16.265 -3.529 14.321 1.00 80.69 185 THR A N 1
ATOM 1415 C CA . THR A 1 185 ? -14.974 -2.832 14.415 1.00 80.69 185 THR A CA 1
ATOM 1416 C C . THR A 1 185 ? -14.079 -3.508 15.449 1.00 80.69 185 THR A C 1
ATOM 1418 O O . THR A 1 185 ? -14.529 -4.291 16.293 1.00 80.69 185 THR A O 1
ATOM 1421 N N . LEU A 1 186 ? -12.784 -3.215 15.373 1.00 73.19 186 LEU A N 1
ATOM 1422 C CA . LEU A 1 186 ? -11.805 -3.598 16.383 1.00 73.19 186 LEU A CA 1
ATOM 1423 C C . LEU A 1 186 ? -11.596 -2.412 17.331 1.00 73.19 186 LEU A C 1
ATOM 1425 O O . LEU A 1 186 ? -10.771 -1.540 17.060 1.00 73.19 186 LEU A O 1
ATOM 1429 N N . ASP A 1 187 ? -12.351 -2.371 18.430 1.00 69.38 187 ASP A N 1
ATOM 1430 C CA . ASP A 1 187 ? -12.158 -1.351 19.464 1.00 69.38 187 ASP A CA 1
ATOM 1431 C C . ASP A 1 187 ? -10.923 -1.702 20.295 1.00 69.38 187 ASP A C 1
ATOM 1433 O O . ASP A 1 187 ? -10.697 -2.856 20.662 1.00 69.38 187 ASP A O 1
ATOM 1437 N N . HIS A 1 188 ? -10.106 -0.700 20.604 1.00 54.62 188 HIS A N 1
ATOM 1438 C CA . HIS A 1 188 ? -9.071 -0.849 21.620 1.00 54.62 188 HIS A CA 1
ATOM 1439 C C . HIS A 1 188 ? -9.778 -0.700 22.964 1.00 54.62 188 HIS A C 1
ATOM 1441 O O . HIS A 1 188 ? -10.439 0.315 23.183 1.00 54.62 188 HIS A O 1
ATOM 1447 N N . ALA A 1 189 ? -9.705 -1.714 23.833 1.00 42.81 189 ALA A N 1
ATOM 1448 C CA . ALA A 1 189 ? -10.296 -1.596 25.161 1.00 42.81 189 ALA A CA 1
ATOM 1449 C C . ALA A 1 189 ? -9.775 -0.308 25.822 1.00 42.81 189 ALA A C 1
ATOM 1451 O O . ALA A 1 189 ? -8.576 -0.028 25.768 1.00 42.81 189 ALA A O 1
ATOM 1452 N N . ALA A 1 190 ? -10.674 0.508 26.372 1.00 37.69 190 ALA A N 1
ATOM 1453 C CA . ALA A 1 190 ? -10.267 1.670 27.147 1.00 37.69 190 ALA A CA 1
ATOM 1454 C C . ALA A 1 190 ? -9.376 1.179 28.299 1.00 37.69 190 ALA A C 1
ATOM 1456 O O . ALA A 1 190 ? -9.747 0.231 28.994 1.00 37.69 190 ALA A O 1
ATOM 1457 N N . ALA A 1 191 ? -8.183 1.763 28.416 1.00 36.19 191 ALA A N 1
ATOM 1458 C CA . ALA A 1 191 ? -7.335 1.600 29.591 1.00 36.19 191 ALA A CA 1
ATOM 1459 C C . ALA A 1 191 ? -7.978 2.288 30.800 1.00 36.19 191 ALA A C 1
ATOM 1461 O O . ALA A 1 191 ? -8.625 3.342 30.588 1.00 36.19 191 ALA A O 1
#

Sequence (191 aa):
MNASDPIGALVRKRTGRTLDQHALDRHPAAAELPRIAELARTIRRELMLAINDMARLFADGGDADPHRIPETLLDPVIDSVVLFTAQYLDSRALLDILLVDLTRRRLSSAAPQPVRRYLREGDIVNVTVPYTPTCISGSIAGCTMRVTVTATGAVTDPVLGPVRLHLAHHDAGIYRDPANGRLYTLDHAAA

Secondary structure (DSSP, 8-state):
-----HHHHHHHHHHSS-HHHHHT-SSHHHHHHHHHHHHHHHHHHHHHHHHHHHHHHHHHTTSS-TT---HHHHHHHHHHHHHHHHHHHHHHHHHHHHHHHHHHHT--TTPPPEEEEE--TT-EEEEE----HHHHHTT-TT-EEEEEE-SSSEEE-GGGSS---EE-TGGGT-EE-TTT--EEEEEEPP-

Radius of gyration: 21.97 Å; chains: 1; bounding box: 51×37×68 Å